Protein AF-A0A3M1DV79-F1 (afdb_monomer)

pLDDT: mean 90.39, std 10.31, range [46.09, 98.69]

Radius of gyration: 22.04 Å; Cα contacts (8 Å, |Δi|>4): 585; chains: 1; bounding box: 53×41×60 Å

Nearest PDB structures (foldseek):
  5bv1-assembly1_A  TM=4.808E-01  e=9.049E-01  Thermochaetoides thermophila DSM 1495
  5bv1-assembly2_C  TM=4.439E-01  e=1.085E+00  Thermochaetoides thermophila DSM 1495
  8dit-assembly1_A  TM=4.377E-01  e=1.302E+00  Thermochaetoides thermophila
  4kmo-assembly1_A  TM=4.239E-01  e=3.431E+00  Thermochaetoides thermophila DSM 1495

Solvent-accessible surface area (backbone atoms only — not comparable to full-atom values): 18179 Å² total; per-residue (Å²): 54,26,75,50,86,54,50,75,77,49,76,53,53,52,53,50,50,53,52,49,53,52,50,40,47,74,74,70,46,63,75,45,94,62,77,52,85,83,37,50,35,37,38,31,35,36,50,65,91,46,51,58,57,68,89,71,16,54,69,72,29,40,29,74,75,61,69,35,92,60,73,49,48,50,37,35,42,29,58,33,40,55,67,62,50,51,53,52,39,53,48,36,46,57,44,68,68,38,97,70,70,59,62,74,80,51,71,52,71,61,48,34,94,66,20,30,56,57,34,49,54,42,18,74,75,65,34,30,62,40,24,48,47,55,52,50,28,38,12,47,52,34,60,31,32,40,42,33,33,26,77,86,55,67,48,32,36,30,46,36,44,80,88,73,54,68,58,72,48,59,44,82,47,69,66,63,36,51,51,51,52,50,48,51,55,50,50,69,62,70,63,78,83,39,70,62,58,41,82,52,79,75,60,42,52,48,73,59,58,73,72,48,63,58,58,62,50,52,30,52,49,25,40,56,38,36,79,67,62,65,66,73,81,85,86,50,68,71,52,31,25,88,60,102,70,77,49,71,84,62,69,70,69,64,54,88,78,76,61,69,48,78,36,81,90,75,66,26,39,41,27,38,34,32,32,73,86,43,89,66,60,65,51,67,41,52,68,68,40,44,21,41,35,69,48,62,40,95,84,63,42,13,30,24,28,38,46,46,50,96,54,80,54,53,59,57,27,51,60,54,40,59,65,72,73,108

Foldseek 3Di:
DEEDEAPDDDPQRVVLVVLLLVLCVVVVHDYDDDDDQPAQEYEYEDEQLAADDLCRQLQNPVCVVVVYPDRHAYEYEYEDEQVRVVVQLVLLQVQLPDPDRDLVSLDGPQWDSQQSVVLNQLCNVQNSVLSSLLSRCSRSVHFWYWYFYHDPYGQWTWTGGNVNDTDIQGPPDV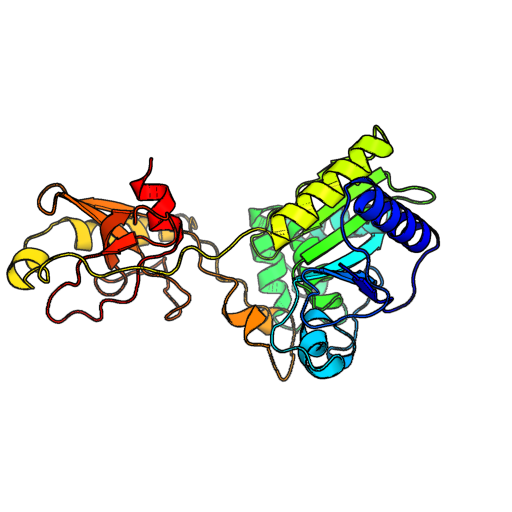VVSSNVVSVVRVVVSPDDFLFPEAEDDAAAEQVNVVPFCFQVVQQVVLQVCVVVVVWGPWDQSCSTHPDPDPDPVRLQPDDGDKDWDAGPVVRWIKIFAGCSVHHDDSSGDHSLRIWTFNAADPVNSYTHTHHHPPHPRHHHHSCVSVVRVD

Structure (mmCIF, N/CA/C/O backbone):
data_AF-A0A3M1DV79-F1
#
_entry.id   AF-A0A3M1DV79-F1
#
loop_
_atom_site.group_PDB
_atom_site.id
_atom_site.type_symbol
_atom_site.label_atom_id
_atom_site.label_alt_id
_atom_site.label_comp_id
_atom_site.label_asym_id
_atom_site.label_entity_id
_atom_site.label_seq_id
_atom_site.pdbx_PDB_ins_code
_atom_site.Cartn_x
_atom_site.Cartn_y
_atom_site.Cartn_z
_atom_site.occupancy
_atom_site.B_iso_or_equiv
_atom_site.auth_seq_id
_atom_site.auth_comp_id
_atom_site.auth_asym_id
_atom_site.auth_atom_id
_atom_site.pdbx_PDB_model_num
ATOM 1 N N . MET A 1 1 ? -8.380 -8.920 -17.057 1.00 94.75 1 MET A N 1
ATOM 2 C CA . MET A 1 1 ? -7.200 -8.028 -16.943 1.00 94.75 1 MET A CA 1
ATOM 3 C C . MET A 1 1 ? -6.817 -7.505 -18.318 1.00 94.75 1 MET A C 1
ATOM 5 O O . MET A 1 1 ? -7.103 -8.175 -19.301 1.00 94.75 1 MET A O 1
ATOM 9 N N . VAL A 1 2 ? -6.175 -6.342 -18.401 1.00 97.00 2 VAL A N 1
ATOM 10 C CA . VAL A 1 2 ? -5.739 -5.725 -19.665 1.00 97.00 2 VAL A CA 1
ATOM 11 C C . VAL A 1 2 ? -4.358 -5.090 -19.507 1.00 97.00 2 VAL A C 1
ATOM 13 O O . VAL A 1 2 ? -4.032 -4.565 -18.443 1.00 97.00 2 VAL A O 1
ATOM 16 N N . PHE A 1 3 ? -3.545 -5.120 -20.564 1.00 97.25 3 PHE A N 1
ATOM 17 C CA . PHE A 1 3 ? -2.294 -4.367 -20.635 1.00 97.25 3 PHE A CA 1
ATOM 18 C C . PHE A 1 3 ? -2.476 -3.135 -21.518 1.00 97.25 3 PHE A C 1
ATOM 20 O O . PHE A 1 3 ? -2.838 -3.245 -22.686 1.00 97.25 3 PHE A O 1
ATOM 27 N N . VAL A 1 4 ? -2.219 -1.960 -20.951 1.00 96.25 4 VAL A N 1
ATOM 28 C CA . VAL A 1 4 ? -2.269 -0.675 -21.645 1.00 96.25 4 VAL A CA 1
ATOM 29 C C . VAL A 1 4 ? -0.871 -0.058 -21.564 1.00 96.25 4 VAL A C 1
ATOM 31 O O . VAL A 1 4 ? -0.516 0.489 -20.514 1.00 96.25 4 VAL A O 1
ATOM 34 N N . PRO A 1 5 ? -0.064 -0.145 -22.637 1.00 92.06 5 PRO A N 1
ATOM 35 C CA . PRO A 1 5 ? 1.289 0.400 -22.654 1.00 92.06 5 PRO A CA 1
ATOM 36 C C . PRO A 1 5 ? 1.313 1.887 -22.280 1.00 92.06 5 PRO A C 1
ATOM 38 O O . PRO A 1 5 ? 0.474 2.669 -22.737 1.00 92.06 5 PRO A O 1
ATOM 41 N N . GLY A 1 6 ? 2.263 2.262 -21.424 1.00 88.12 6 GLY A N 1
ATOM 42 C CA . GLY A 1 6 ? 2.468 3.638 -20.979 1.00 88.12 6 GLY A CA 1
ATOM 43 C C . GLY A 1 6 ? 3.645 4.318 -21.686 1.00 88.12 6 GLY A C 1
ATOM 44 O O . GLY A 1 6 ? 3.850 4.167 -22.889 1.00 88.12 6 GLY A O 1
ATOM 45 N N . ARG A 1 7 ? 4.421 5.094 -20.919 1.00 83.50 7 ARG A N 1
ATOM 46 C CA . ARG A 1 7 ? 5.680 5.745 -21.346 1.00 83.50 7 ARG A CA 1
ATOM 47 C C . ARG A 1 7 ? 6.802 4.698 -21.511 1.00 83.50 7 ARG A C 1
ATOM 49 O O . ARG A 1 7 ? 6.649 3.591 -20.987 1.00 83.50 7 ARG A O 1
ATOM 56 N N . PRO A 1 8 ? 7.87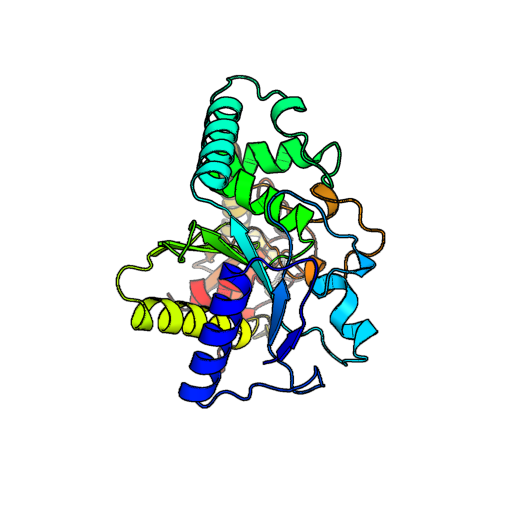1 5.011 -22.280 1.00 71.88 8 PRO A N 1
ATOM 57 C CA . PRO A 1 8 ? 8.558 4.026 -23.109 1.00 71.88 8 PRO A CA 1
ATOM 58 C C . PRO A 1 8 ? 9.069 2.826 -22.322 1.00 71.88 8 PRO A C 1
ATOM 60 O O . PRO A 1 8 ? 9.618 2.947 -21.225 1.00 71.88 8 PRO A O 1
ATOM 63 N N . THR A 1 9 ? 8.849 1.668 -22.925 1.00 77.38 9 THR A N 1
ATOM 64 C CA . THR A 1 9 ? 9.215 0.354 -22.424 1.00 77.38 9 THR A CA 1
ATOM 65 C C . THR A 1 9 ? 10.687 0.063 -22.696 1.00 77.38 9 THR A C 1
ATOM 67 O O . THR A 1 9 ? 11.304 0.614 -23.607 1.00 77.38 9 THR A O 1
ATOM 70 N N . THR A 1 10 ? 11.279 -0.791 -21.866 1.00 91.81 10 THR A N 1
ATOM 71 C CA . THR A 1 10 ? 12.553 -1.445 -22.173 1.00 91.81 10 THR A CA 1
ATOM 72 C C . THR A 1 10 ? 12.257 -2.812 -22.782 1.00 91.81 10 THR A C 1
ATOM 74 O O . THR A 1 10 ? 11.199 -3.378 -22.508 1.00 91.81 10 THR A O 1
ATOM 77 N N . ALA A 1 11 ? 13.203 -3.383 -23.533 1.00 93.25 11 ALA A N 1
ATOM 78 C CA . ALA A 1 11 ? 13.060 -4.745 -24.060 1.00 93.25 11 ALA A CA 1
ATOM 79 C C . ALA A 1 11 ? 12.744 -5.765 -22.946 1.00 93.25 11 ALA A C 1
ATOM 81 O O . ALA A 1 11 ? 11.908 -6.647 -23.119 1.00 93.25 11 ALA A O 1
ATOM 82 N N . LEU A 1 12 ? 13.338 -5.585 -21.758 1.00 94.88 12 LEU A N 1
ATOM 83 C CA . LEU A 1 12 ? 13.033 -6.412 -20.591 1.00 94.88 12 LEU A CA 1
ATOM 84 C C . LEU A 1 12 ? 11.578 -6.246 -20.129 1.00 94.88 12 LEU A C 1
ATOM 86 O O . LEU A 1 12 ? 10.941 -7.241 -19.798 1.00 94.88 12 LEU A O 1
ATOM 90 N N . LEU A 1 13 ? 11.035 -5.022 -20.085 1.00 94.88 13 LEU A N 1
ATOM 91 C CA . LEU A 1 13 ? 9.629 -4.816 -19.706 1.00 94.88 13 LEU A CA 1
ATOM 92 C C . LEU A 1 13 ? 8.650 -5.381 -20.728 1.00 94.88 13 LEU A C 1
ATOM 94 O O . LEU A 1 13 ? 7.597 -5.860 -20.320 1.00 94.88 13 LEU A O 1
ATOM 98 N N . GLU A 1 14 ? 8.979 -5.325 -22.017 1.00 94.62 14 GLU A N 1
ATOM 99 C CA . GLU A 1 14 ? 8.170 -5.940 -23.075 1.00 94.62 14 GLU A CA 1
ATOM 100 C C . GLU A 1 14 ? 8.103 -7.454 -22.877 1.00 94.62 14 GLU A C 1
ATOM 102 O O . GLU A 1 14 ? 7.009 -8.003 -22.751 1.00 94.62 14 GLU A O 1
ATOM 107 N N . GLU A 1 15 ? 9.255 -8.109 -22.703 1.00 95.06 15 GLU A N 1
ATOM 108 C CA . GLU A 1 15 ? 9.312 -9.549 -22.438 1.00 95.06 15 GLU A CA 1
ATOM 109 C C . GLU A 1 15 ? 8.576 -9.923 -21.140 1.00 95.06 15 GLU A C 1
ATOM 111 O O . GLU A 1 15 ? 7.819 -10.894 -21.087 1.00 95.06 15 GLU A O 1
ATOM 116 N N . VAL A 1 16 ? 8.771 -9.145 -20.071 1.00 96.38 16 VAL A N 1
ATOM 117 C CA . VAL A 1 16 ? 8.082 -9.357 -18.792 1.00 96.38 16 VAL A CA 1
ATOM 118 C C . VAL A 1 16 ? 6.571 -9.219 -18.958 1.00 96.38 16 VAL A C 1
ATOM 120 O O . VAL A 1 16 ? 5.834 -10.060 -18.444 1.00 96.38 16 VAL A O 1
ATOM 123 N N . ALA A 1 17 ? 6.096 -8.189 -19.660 1.00 96.31 17 ALA A N 1
ATOM 124 C CA . ALA A 1 17 ? 4.674 -7.992 -19.900 1.00 96.31 17 ALA A CA 1
ATOM 125 C C . ALA A 1 17 ? 4.092 -9.175 -20.681 1.00 96.31 17 ALA A C 1
ATOM 127 O O . ALA A 1 17 ? 3.094 -9.750 -20.254 1.00 96.31 17 ALA A O 1
ATOM 128 N N . GLU A 1 18 ? 4.746 -9.610 -21.759 1.00 96.19 18 GLU A N 1
ATOM 129 C CA . GLU A 1 18 ? 4.320 -10.774 -22.541 1.00 96.19 18 GLU A CA 1
ATOM 130 C C . GLU A 1 18 ? 4.244 -12.049 -21.696 1.00 96.19 18 GLU A C 1
ATOM 132 O O . GLU A 1 18 ? 3.230 -12.752 -21.730 1.00 96.19 18 GLU A O 1
ATOM 137 N N . ARG A 1 19 ? 5.269 -12.323 -20.878 1.00 96.88 19 ARG A N 1
ATOM 138 C CA . ARG A 1 19 ? 5.293 -13.491 -19.985 1.00 96.88 19 ARG A CA 1
ATOM 139 C C . ARG A 1 19 ? 4.212 -13.423 -18.913 1.00 96.88 19 ARG A C 1
ATOM 141 O O . ARG A 1 19 ? 3.590 -14.442 -18.627 1.00 96.88 19 ARG A O 1
ATOM 148 N N . LEU A 1 20 ? 3.945 -12.249 -18.338 1.00 97.50 20 LEU A N 1
ATOM 149 C CA . LEU A 1 20 ? 2.838 -12.073 -17.394 1.00 97.50 20 LEU A CA 1
ATOM 150 C C . LEU A 1 20 ? 1.489 -12.340 -18.069 1.00 97.50 20 LEU A C 1
ATOM 152 O O . LEU A 1 20 ? 0.669 -13.067 -17.515 1.00 97.50 20 LEU A O 1
ATOM 156 N N . LEU A 1 21 ? 1.271 -11.810 -19.276 1.00 97.25 21 LEU A N 1
ATOM 157 C CA . LEU A 1 21 ? 0.040 -12.036 -20.035 1.00 97.25 21 LEU A CA 1
ATOM 158 C C . LEU A 1 21 ? -0.150 -13.513 -20.396 1.00 97.25 21 LEU A C 1
ATOM 160 O O . LEU A 1 21 ? -1.256 -14.031 -20.262 1.00 97.25 21 LEU A O 1
ATOM 164 N N . ASP A 1 22 ? 0.909 -14.210 -20.816 1.00 97.44 22 ASP A N 1
ATOM 165 C CA . ASP A 1 22 ? 0.869 -15.660 -21.047 1.00 97.44 22 ASP A CA 1
ATOM 166 C C . ASP A 1 22 ? 0.481 -16.421 -19.771 1.00 97.44 22 ASP A C 1
ATOM 168 O O . ASP A 1 22 ? -0.373 -17.305 -19.799 1.00 97.44 22 ASP A O 1
ATOM 172 N N . ARG A 1 23 ? 1.035 -16.027 -18.622 1.00 97.25 23 ARG A N 1
ATOM 173 C CA . ARG A 1 23 ? 0.770 -16.670 -17.327 1.00 97.25 23 ARG A CA 1
ATOM 174 C C . ARG A 1 23 ? -0.666 -16.467 -16.851 1.00 97.25 23 ARG A C 1
ATOM 176 O O . ARG A 1 23 ? -1.284 -17.434 -16.412 1.00 97.25 23 ARG A O 1
ATOM 183 N N . PHE A 1 24 ? -1.225 -15.266 -17.021 1.00 97.38 24 PHE A N 1
ATOM 184 C CA . PHE A 1 24 ? -2.657 -15.021 -16.813 1.00 97.38 24 PHE A CA 1
ATOM 185 C C . PHE A 1 24 ? -3.505 -15.968 -17.678 1.00 97.38 24 PHE A C 1
ATOM 187 O O . PHE A 1 24 ? -4.350 -16.692 -17.151 1.00 97.38 24 PHE A O 1
ATOM 194 N N . ARG A 1 25 ? -3.227 -16.059 -18.988 1.00 96.94 25 ARG A N 1
ATOM 195 C CA . ARG A 1 25 ? -3.972 -16.960 -19.890 1.00 96.94 25 ARG A CA 1
ATOM 196 C C . ARG A 1 25 ? -3.871 -18.424 -19.465 1.00 96.94 25 ARG A C 1
ATOM 198 O O . ARG A 1 25 ? -4.884 -19.115 -19.437 1.00 96.94 25 ARG A O 1
ATOM 205 N N . ARG A 1 26 ? -2.677 -18.902 -19.097 1.00 96.12 26 ARG A N 1
ATOM 206 C CA . ARG A 1 26 ? -2.465 -20.291 -18.641 1.00 96.12 26 ARG A CA 1
ATOM 207 C C . ARG A 1 26 ? -3.216 -20.623 -17.355 1.00 96.12 26 ARG A C 1
ATOM 209 O O . ARG A 1 26 ? -3.634 -21.764 -17.189 1.00 96.12 26 ARG A O 1
ATOM 216 N N . ARG A 1 27 ? -3.406 -19.645 -16.465 1.00 94.88 27 ARG A N 1
ATOM 217 C CA . ARG A 1 27 ? -4.216 -19.803 -15.247 1.00 94.88 27 ARG A CA 1
ATOM 218 C C . ARG A 1 27 ? -5.725 -19.832 -15.532 1.00 94.88 27 ARG A C 1
ATOM 220 O O . ARG A 1 27 ? -6.497 -20.169 -14.641 1.00 94.88 27 ARG A O 1
ATOM 227 N N . GLY A 1 28 ? -6.139 -19.498 -16.757 1.00 96.12 28 GLY A N 1
ATOM 228 C CA . GLY A 1 28 ? -7.540 -19.373 -17.156 1.00 96.12 28 GLY A CA 1
ATOM 229 C C . GLY A 1 28 ? -8.109 -17.963 -16.983 1.00 96.12 28 GLY A C 1
ATOM 230 O O . GLY A 1 28 ? -9.319 -17.788 -17.088 1.00 96.12 28 GLY A O 1
ATOM 231 N N . ASP A 1 29 ? -7.265 -16.958 -16.728 1.00 96.38 29 ASP A N 1
ATOM 232 C CA . ASP A 1 29 ? -7.714 -15.571 -16.635 1.00 96.38 29 ASP A CA 1
ATOM 233 C C . ASP A 1 29 ? -8.005 -14.965 -18.004 1.00 96.38 29 ASP A C 1
ATOM 235 O O . ASP A 1 29 ? -7.325 -15.226 -19.001 1.00 96.38 29 ASP A O 1
ATOM 239 N N . VAL A 1 30 ? -8.977 -14.054 -18.024 1.00 96.56 30 VAL A N 1
ATOM 240 C CA . VAL A 1 30 ? -9.318 -13.293 -19.223 1.00 96.56 30 VAL A CA 1
ATOM 241 C C . VAL A 1 30 ? -8.314 -12.156 -19.412 1.00 96.56 30 VAL A C 1
ATOM 243 O O . VAL A 1 30 ? -8.262 -11.207 -18.623 1.00 96.56 30 VAL A O 1
ATOM 246 N N . VAL A 1 31 ? -7.533 -12.236 -20.490 1.00 97.25 31 VAL A N 1
ATOM 247 C CA . VAL A 1 31 ? -6.691 -11.139 -20.985 1.00 97.25 31 VAL A CA 1
ATOM 248 C C . VAL A 1 31 ? -7.447 -10.406 -22.089 1.00 97.25 31 VAL A C 1
ATOM 250 O O . VAL A 1 31 ? -7.574 -10.908 -23.205 1.00 97.25 31 VAL A O 1
ATOM 253 N N . GLN A 1 32 ? -7.967 -9.229 -21.758 1.00 96.75 32 GLN A N 1
ATOM 254 C CA . GLN A 1 32 ? -8.808 -8.412 -22.626 1.00 96.75 32 GLN A CA 1
ATOM 255 C C . GLN A 1 32 ? -7.957 -7.590 -23.612 1.00 96.75 32 GLN A C 1
ATOM 257 O O . GLN A 1 32 ? -6.837 -7.192 -23.276 1.00 96.75 32 GLN A O 1
ATOM 262 N N . PRO A 1 33 ? -8.478 -7.290 -24.817 1.00 95.19 33 PRO A N 1
ATOM 263 C CA . PRO A 1 33 ? -7.796 -6.435 -25.789 1.00 95.19 33 PRO A CA 1
ATOM 264 C C . PRO A 1 33 ? -7.875 -4.940 -25.438 1.00 95.19 33 PRO A C 1
ATOM 266 O O . PRO A 1 33 ? -7.020 -4.166 -25.861 1.00 95.19 33 PRO A O 1
ATOM 269 N N . ALA A 1 34 ? -8.896 -4.525 -24.685 1.00 96.19 34 ALA A N 1
ATOM 270 C CA . ALA A 1 34 ? -9.110 -3.151 -24.248 1.00 96.19 34 ALA A CA 1
ATOM 271 C C . ALA A 1 34 ? -9.839 -3.128 -22.890 1.00 96.19 34 ALA A C 1
ATOM 273 O O . ALA A 1 34 ? -10.522 -4.102 -22.577 1.00 96.19 34 ALA A O 1
ATOM 274 N N . PRO A 1 35 ? -9.699 -2.051 -22.091 1.00 97.00 35 PRO A N 1
ATOM 275 C CA . PRO A 1 35 ? -10.428 -1.921 -20.833 1.00 97.00 35 PRO A CA 1
ATOM 276 C C . PRO A 1 35 ? -11.941 -1.756 -21.044 1.00 97.00 35 PRO A C 1
ATOM 278 O O . PRO A 1 35 ? -12.358 -0.984 -21.910 1.00 97.00 35 PRO A O 1
ATOM 281 N N . ASP A 1 36 ? -12.735 -2.416 -20.205 1.00 96.19 36 ASP A N 1
ATOM 282 C CA . ASP A 1 36 ? -14.197 -2.346 -20.123 1.00 96.19 36 ASP A CA 1
ATOM 283 C C . ASP A 1 36 ? -14.680 -2.459 -18.657 1.00 96.19 36 ASP A C 1
ATOM 285 O O . ASP A 1 36 ? -13.880 -2.430 -17.719 1.00 96.19 36 ASP A O 1
ATOM 289 N N . GLU A 1 37 ? -15.996 -2.544 -18.439 1.00 94.75 37 GLU A N 1
ATOM 290 C CA . GLU A 1 37 ? -16.592 -2.617 -17.091 1.00 94.75 37 GLU A CA 1
ATOM 291 C C . GLU A 1 37 ? -16.227 -3.898 -16.318 1.00 94.75 37 GLU A C 1
ATOM 293 O O . GLU A 1 37 ? -16.261 -3.918 -15.082 1.00 94.75 37 GLU A O 1
ATOM 298 N N . GLU A 1 38 ? -15.842 -4.957 -17.032 1.00 94.88 38 GLU A N 1
ATOM 299 C CA . GLU A 1 38 ? -15.400 -6.227 -16.454 1.00 94.88 38 GLU A CA 1
ATOM 300 C C . GLU A 1 38 ? -13.892 -6.223 -16.152 1.00 94.88 38 GLU A C 1
ATOM 302 O O . GLU A 1 38 ? -13.358 -7.169 -15.576 1.00 94.88 38 GLU A O 1
ATOM 307 N N . THR A 1 39 ? -13.168 -5.152 -16.494 1.00 96.19 39 THR A N 1
ATOM 308 C CA . THR A 1 39 ? -11.744 -5.041 -16.182 1.00 96.19 39 THR A CA 1
ATOM 309 C C . THR A 1 39 ? -11.505 -4.882 -14.676 1.00 96.19 39 THR A C 1
ATOM 311 O O . THR A 1 39 ? -11.712 -3.813 -14.107 1.00 96.19 39 THR A O 1
ATOM 314 N N . ASP A 1 40 ? -10.937 -5.911 -14.042 1.00 95.75 40 ASP A N 1
ATOM 315 C CA . ASP A 1 40 ? -10.482 -5.831 -12.640 1.00 95.75 40 ASP A CA 1
ATOM 316 C C . ASP A 1 40 ? -9.072 -5.245 -12.476 1.00 95.75 40 ASP A C 1
ATOM 318 O O . ASP A 1 40 ? -8.767 -4.578 -11.485 1.00 95.75 40 ASP A O 1
ATOM 322 N N . LEU A 1 41 ? -8.200 -5.496 -13.458 1.00 97.25 41 LEU A N 1
ATOM 323 C CA . LEU A 1 41 ? -6.776 -5.162 -13.420 1.00 97.25 41 LEU A CA 1
ATOM 324 C C . LEU A 1 41 ? -6.323 -4.533 -14.736 1.00 97.25 41 LEU A C 1
ATOM 326 O O . LEU A 1 41 ? -6.454 -5.151 -15.796 1.00 97.25 41 LEU A O 1
ATOM 330 N N . ILE A 1 42 ? -5.699 -3.361 -14.638 1.00 97.75 42 ILE A N 1
ATOM 331 C CA . ILE A 1 42 ? -4.939 -2.712 -15.705 1.00 97.75 42 ILE A CA 1
ATOM 332 C C . ILE A 1 42 ? -3.450 -2.784 -15.357 1.00 97.75 42 ILE A C 1
ATOM 334 O O . ILE A 1 42 ? -3.012 -2.259 -14.331 1.00 97.75 42 ILE A O 1
ATOM 338 N N . LEU A 1 43 ? -2.661 -3.387 -16.244 1.00 97.62 43 LEU A N 1
ATOM 339 C CA . LEU A 1 43 ? -1.205 -3.285 -16.236 1.00 97.62 43 LEU A CA 1
ATOM 340 C C . LEU A 1 43 ? -0.757 -2.165 -17.170 1.00 97.62 43 LEU A C 1
ATOM 342 O O . LEU A 1 43 ? -1.269 -2.031 -18.280 1.00 97.62 43 LEU A O 1
ATOM 346 N N . THR A 1 44 ? 0.216 -1.372 -16.737 1.00 97.50 44 THR A N 1
ATOM 347 C CA . THR A 1 44 ? 0.808 -0.301 -17.549 1.00 97.50 44 THR A CA 1
ATOM 348 C C . THR A 1 44 ? 2.294 -0.146 -17.257 1.00 97.50 44 THR A C 1
ATOM 350 O O . THR A 1 44 ? 2.826 -0.865 -16.416 1.00 97.50 44 THR A O 1
ATOM 353 N N . THR A 1 45 ? 2.987 0.758 -17.946 1.00 97.25 45 THR A N 1
ATOM 354 C CA . THR A 1 45 ? 4.441 0.934 -17.827 1.00 97.25 45 THR A CA 1
ATOM 355 C C . THR A 1 45 ? 4.822 2.379 -17.533 1.00 97.25 45 THR A C 1
ATOM 357 O O . THR A 1 45 ? 4.176 3.318 -18.003 1.00 97.25 45 THR A O 1
ATOM 360 N N . ALA A 1 46 ? 5.900 2.561 -16.771 1.00 96.56 46 ALA A N 1
ATOM 361 C CA . ALA A 1 46 ? 6.508 3.867 -16.542 1.00 96.56 46 ALA A CA 1
ATOM 362 C C . ALA A 1 46 ? 8.044 3.769 -16.496 1.00 96.56 46 ALA A C 1
ATOM 364 O O . ALA A 1 46 ? 8.588 2.737 -16.086 1.00 96.56 46 ALA A O 1
ATOM 365 N N . PRO A 1 47 ? 8.758 4.836 -16.898 1.00 95.88 47 PRO A N 1
ATOM 366 C CA . PRO A 1 47 ? 10.212 4.876 -16.825 1.00 95.88 47 PRO A CA 1
ATOM 367 C C . PRO A 1 47 ? 10.701 4.940 -15.371 1.00 95.88 47 PRO A C 1
ATOM 369 O O . PRO A 1 47 ? 10.096 5.570 -14.504 1.00 95.88 47 PRO A O 1
ATOM 372 N N . PHE A 1 48 ? 11.838 4.302 -15.095 1.00 96.38 48 PHE A N 1
ATOM 373 C CA . PHE A 1 48 ? 12.447 4.328 -13.767 1.00 96.38 48 PHE A CA 1
ATOM 374 C C . PHE A 1 48 ? 13.228 5.622 -13.514 1.00 96.38 48 PHE A C 1
ATOM 376 O O . PHE A 1 48 ? 14.195 5.928 -14.219 1.00 96.38 48 PHE A O 1
ATOM 383 N N . GLY A 1 49 ? 12.872 6.329 -12.438 1.00 93.56 49 GLY A N 1
ATOM 384 C CA . GLY A 1 49 ? 13.543 7.562 -12.023 1.00 93.56 49 GLY A CA 1
ATOM 385 C C . GLY A 1 49 ? 13.059 8.815 -12.757 1.00 93.56 49 GLY A C 1
ATOM 386 O O . GLY A 1 49 ? 13.674 9.869 -12.601 1.00 93.56 49 GLY A O 1
ATOM 387 N N . GLU A 1 50 ? 11.997 8.709 -13.557 1.00 94.81 50 GLU A N 1
ATOM 388 C CA . GLU A 1 50 ? 11.473 9.790 -14.391 1.00 94.81 50 GLU A CA 1
ATOM 389 C C . GLU A 1 50 ? 9.969 9.970 -14.141 1.00 94.81 50 GLU A C 1
ATOM 391 O O . GLU A 1 50 ? 9.219 8.992 -14.154 1.00 94.81 50 GLU A O 1
ATOM 396 N N . PRO A 1 51 ? 9.499 11.203 -13.899 1.00 94.62 51 PRO A N 1
ATOM 397 C CA . PRO A 1 51 ? 8.099 11.440 -13.599 1.00 94.62 51 PRO A CA 1
ATOM 398 C C . PRO A 1 51 ? 7.234 11.379 -14.856 1.00 94.62 51 PRO A C 1
ATOM 400 O O . PRO A 1 51 ? 7.580 11.944 -15.894 1.00 94.62 51 PRO A O 1
ATOM 403 N N . ILE A 1 52 ? 6.054 10.775 -14.730 1.00 93.81 52 ILE A N 1
ATOM 404 C CA . ILE A 1 52 ? 5.000 10.880 -15.740 1.00 93.81 52 ILE A CA 1
ATOM 405 C C . ILE A 1 52 ? 4.035 12.020 -15.397 1.00 93.81 52 ILE A C 1
ATOM 407 O O . ILE A 1 52 ? 3.811 12.359 -14.229 1.00 93.81 52 ILE A O 1
ATOM 411 N N . GLY A 1 53 ? 3.427 12.612 -16.427 1.00 91.00 53 GLY A N 1
ATOM 412 C CA . GLY A 1 53 ? 2.359 13.587 -16.238 1.00 91.00 53 GLY A CA 1
ATOM 413 C C . GLY A 1 53 ? 1.118 12.941 -15.616 1.00 91.00 53 GLY A C 1
ATOM 414 O O . GLY A 1 53 ? 0.758 11.814 -15.946 1.00 91.00 53 GLY A O 1
ATOM 415 N N . TRP A 1 54 ? 0.394 13.665 -14.758 1.00 88.75 54 TRP A N 1
ATOM 416 C CA . TRP A 1 54 ? -0.819 13.131 -14.115 1.00 88.75 54 TRP A CA 1
ATOM 417 C C . TRP A 1 54 ? -1.900 12.701 -15.123 1.00 88.75 54 TRP A C 1
ATOM 419 O O . TRP A 1 54 ? -2.633 11.754 -14.864 1.00 88.75 54 TRP A O 1
ATOM 429 N N . ARG A 1 55 ? -1.967 13.355 -16.295 1.00 90.12 55 ARG A N 1
ATOM 430 C CA . ARG A 1 55 ? -2.878 12.995 -17.401 1.00 90.12 55 ARG A CA 1
ATOM 431 C C . ARG A 1 55 ? -2.524 11.666 -18.072 1.00 90.12 55 ARG A C 1
ATOM 433 O O . ARG A 1 55 ? -3.328 11.133 -18.827 1.00 90.12 55 ARG A O 1
ATOM 440 N N . GLU A 1 56 ? -1.320 11.168 -17.830 1.00 91.44 56 GLU A N 1
ATOM 441 C CA . GLU A 1 56 ? -0.807 9.921 -18.389 1.00 91.44 56 GLU A CA 1
ATOM 442 C C . GLU A 1 56 ? -0.943 8.761 -17.399 1.00 91.44 56 GLU A C 1
ATOM 444 O O . GLU A 1 56 ? -0.967 7.605 -17.811 1.00 91.44 56 GLU A O 1
ATOM 449 N N . SER A 1 57 ? -1.091 9.060 -16.105 1.00 92.06 57 SER A N 1
ATOM 450 C CA . SER A 1 57 ? -1.318 8.051 -15.075 1.00 92.06 57 SER A CA 1
ATOM 451 C C . SER A 1 57 ? -2.675 7.388 -15.248 1.00 92.06 57 SER A C 1
ATOM 453 O O . SER A 1 57 ? -3.721 8.030 -15.116 1.00 92.06 57 SER A O 1
ATOM 455 N N . LEU A 1 58 ? -2.673 6.079 -15.495 1.00 93.31 58 LEU A N 1
ATOM 456 C CA . LEU A 1 58 ? -3.908 5.305 -15.558 1.00 93.31 58 LEU A CA 1
ATOM 457 C C . LEU A 1 58 ? -4.582 5.180 -14.191 1.00 93.31 58 LEU A C 1
ATOM 459 O O . LEU A 1 58 ? -5.804 5.119 -14.161 1.00 93.31 58 LEU A O 1
ATOM 463 N N . LEU A 1 59 ? -3.848 5.254 -13.074 1.00 90.56 59 LEU A N 1
ATOM 464 C CA . LEU A 1 59 ? -4.480 5.308 -11.750 1.00 90.56 59 LEU A CA 1
ATOM 465 C C . LEU A 1 59 ? -5.438 6.506 -11.648 1.00 90.56 59 LEU A C 1
ATOM 467 O O . LEU A 1 59 ? -6.548 6.376 -11.144 1.00 90.56 59 LEU A O 1
ATOM 471 N N . LEU A 1 60 ? -5.021 7.662 -12.171 1.00 88.50 60 LEU A N 1
ATOM 472 C CA . LEU A 1 60 ? -5.793 8.903 -12.096 1.00 88.50 60 LEU A CA 1
ATOM 473 C C . LEU A 1 60 ? -6.791 9.066 -13.246 1.00 88.50 60 LEU A C 1
ATOM 475 O O . LEU A 1 60 ? -7.769 9.803 -13.121 1.00 88.50 60 LEU A O 1
ATOM 479 N N . THR A 1 61 ? -6.534 8.429 -14.391 1.00 91.75 61 THR A N 1
ATOM 480 C CA . THR A 1 61 ? -7.279 8.712 -15.622 1.00 91.75 61 THR A CA 1
ATOM 481 C C . THR A 1 61 ? -8.062 7.539 -16.184 1.00 91.75 61 THR A C 1
ATOM 483 O O . THR A 1 61 ? -8.983 7.811 -16.945 1.00 91.75 61 THR A O 1
ATOM 486 N N . ALA A 1 62 ? -7.781 6.278 -15.825 1.00 93.19 62 ALA A N 1
ATOM 487 C CA . ALA A 1 62 ? -8.375 5.107 -16.484 1.00 93.19 62 ALA A CA 1
ATOM 488 C C . ALA A 1 62 ? -9.904 5.155 -16.500 1.00 93.19 62 ALA A C 1
ATOM 490 O O . ALA A 1 62 ? -10.495 5.062 -17.573 1.00 93.19 62 ALA A O 1
ATOM 491 N N . ARG A 1 63 ? -10.538 5.407 -15.345 1.00 92.94 63 ARG A N 1
ATOM 492 C CA . ARG A 1 63 ? -12.001 5.490 -15.240 1.00 92.94 63 ARG A CA 1
ATOM 493 C C . ARG A 1 63 ? -12.588 6.482 -16.243 1.00 92.94 63 ARG A C 1
ATOM 495 O O . ARG A 1 63 ? -13.446 6.137 -17.043 1.00 92.94 63 ARG A O 1
ATOM 502 N N . ARG A 1 64 ? -12.078 7.716 -16.269 1.00 91.62 64 ARG A N 1
ATOM 503 C CA . ARG A 1 64 ? -12.566 8.754 -17.193 1.00 91.62 64 ARG A CA 1
ATOM 504 C C . ARG A 1 64 ? -12.166 8.483 -18.646 1.00 91.62 64 ARG A C 1
ATOM 506 O O . ARG A 1 64 ? -12.964 8.714 -19.548 1.00 91.62 64 ARG A O 1
ATOM 513 N N . ARG A 1 65 ? -10.933 8.030 -18.873 1.00 93.44 65 ARG A N 1
ATOM 514 C CA . ARG A 1 65 ? -10.340 7.783 -20.194 1.00 93.44 65 ARG A CA 1
ATOM 515 C C . ARG A 1 65 ? -11.069 6.666 -20.933 1.00 93.44 65 ARG A C 1
ATOM 517 O O . ARG A 1 65 ? -11.298 6.803 -22.130 1.00 93.44 65 ARG A O 1
ATOM 524 N N . PHE A 1 66 ? -11.444 5.609 -20.219 1.00 95.19 66 PHE A N 1
ATOM 525 C CA . PHE A 1 66 ? -12.130 4.438 -20.766 1.00 95.19 66 PHE A CA 1
ATOM 526 C C . PHE A 1 66 ? -13.631 4.413 -20.447 1.00 95.19 66 PHE A C 1
ATOM 528 O O . PHE A 1 66 ? -14.311 3.474 -20.830 1.00 95.19 66 PHE A O 1
ATOM 535 N N . ARG A 1 67 ? -14.158 5.478 -19.822 1.00 94.62 67 ARG A N 1
ATOM 536 C CA . ARG A 1 67 ? -15.580 5.645 -19.462 1.00 94.62 67 ARG A CA 1
ATOM 537 C C . ARG A 1 67 ? -16.125 4.532 -18.558 1.00 94.62 67 ARG A C 1
ATOM 539 O O . ARG A 1 67 ? -17.280 4.161 -18.700 1.00 94.62 67 ARG A O 1
ATOM 546 N N . LEU A 1 68 ? -15.296 4.060 -17.631 1.00 93.25 68 LEU A N 1
ATOM 547 C CA . LEU A 1 68 ? -15.635 2.995 -16.691 1.00 93.25 68 LEU A CA 1
ATOM 548 C C . LEU A 1 68 ? -16.507 3.524 -15.546 1.00 93.25 68 LEU A C 1
ATOM 550 O O . LEU A 1 68 ? -16.347 4.675 -15.117 1.00 93.25 68 LEU A O 1
ATOM 554 N N . LEU A 1 69 ? -17.376 2.677 -14.997 1.00 90.44 69 LEU 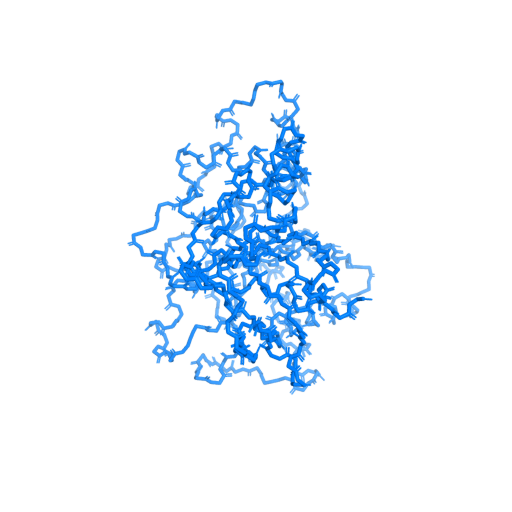A N 1
ATOM 555 C CA . LEU A 1 69 ? -18.181 2.998 -13.815 1.00 90.44 69 LEU A CA 1
ATOM 556 C C . LEU A 1 69 ? -17.341 3.001 -12.533 1.00 90.44 69 LEU A C 1
ATOM 558 O O . LEU A 1 69 ? -17.522 3.861 -11.670 1.00 90.44 69 LEU A O 1
ATOM 562 N N . ARG A 1 70 ? -16.384 2.075 -12.432 1.00 89.00 70 ARG A N 1
ATOM 563 C CA . ARG A 1 70 ? -15.430 1.959 -11.319 1.00 89.00 70 ARG A CA 1
ATOM 564 C C . ARG A 1 70 ? -13.995 2.133 -11.802 1.00 89.00 70 ARG A C 1
ATOM 566 O O . ARG A 1 70 ? -13.715 2.045 -12.993 1.00 89.00 70 ARG A O 1
ATOM 573 N N . THR A 1 71 ? -13.078 2.397 -10.879 1.00 87.94 71 THR A N 1
ATOM 574 C CA . THR A 1 71 ? -11.641 2.422 -11.182 1.00 87.94 71 THR A CA 1
ATOM 575 C C . THR A 1 71 ? -11.081 1.009 -11.000 1.00 87.94 71 THR A C 1
ATOM 577 O O . THR A 1 71 ? -11.084 0.529 -9.867 1.00 87.94 71 THR A O 1
ATOM 580 N N . PRO A 1 72 ? -10.600 0.332 -12.062 1.00 92.88 72 PRO A N 1
ATOM 581 C CA . PRO A 1 72 ? -9.905 -0.942 -11.917 1.00 92.88 72 PRO A CA 1
ATOM 582 C C . PRO A 1 72 ? -8.638 -0.784 -11.084 1.00 92.88 72 PRO A C 1
ATOM 584 O O . PRO A 1 72 ? -8.057 0.304 -11.012 1.00 92.88 72 PRO A O 1
ATOM 587 N N . THR A 1 73 ? -8.138 -1.885 -10.530 1.00 93.38 73 THR A N 1
ATOM 588 C CA . THR A 1 73 ? -6.807 -1.869 -9.928 1.00 93.38 73 THR A CA 1
ATOM 589 C C . THR A 1 73 ? -5.779 -1.575 -11.014 1.00 93.38 73 THR A C 1
ATOM 591 O O . THR A 1 73 ? -5.759 -2.226 -12.056 1.00 93.38 73 THR A O 1
ATOM 594 N N . VAL A 1 74 ? -4.909 -0.594 -10.775 1.00 94.94 74 VAL A N 1
ATOM 595 C CA . VAL A 1 74 ? -3.815 -0.250 -11.688 1.00 94.94 74 VAL A CA 1
ATOM 596 C C . VAL A 1 74 ? -2.496 -0.667 -11.059 1.00 94.94 74 VAL A C 1
ATOM 598 O O . VAL A 1 74 ? -2.195 -0.265 -9.935 1.00 94.94 74 VAL A O 1
ATOM 601 N N . ILE A 1 75 ? -1.706 -1.449 -11.794 1.00 96.69 75 ILE A N 1
ATOM 602 C CA . ILE A 1 75 ? -0.335 -1.809 -11.424 1.00 96.69 75 ILE A CA 1
ATOM 603 C C . ILE A 1 75 ? 0.607 -1.307 -12.513 1.00 96.69 75 ILE A C 1
ATOM 605 O O . ILE A 1 75 ? 0.448 -1.624 -13.694 1.00 96.69 75 ILE A O 1
ATOM 609 N N . THR A 1 76 ? 1.607 -0.526 -12.109 1.00 97.12 76 THR A N 1
ATOM 610 C CA . THR A 1 76 ? 2.626 -0.011 -13.029 1.00 97.12 76 THR A CA 1
ATOM 611 C C . THR A 1 76 ? 3.877 -0.881 -12.977 1.00 97.12 76 THR A C 1
ATOM 613 O O . THR A 1 76 ? 4.479 -1.059 -11.918 1.00 97.12 76 THR A O 1
ATOM 616 N N . LEU A 1 77 ? 4.276 -1.421 -14.126 1.00 98.06 77 LEU A N 1
ATOM 617 C CA . LEU A 1 77 ? 5.518 -2.157 -14.316 1.00 98.06 77 LEU A CA 1
ATOM 618 C C . LEU A 1 77 ? 6.646 -1.159 -14.587 1.00 98.06 77 LEU A C 1
ATOM 620 O O . LEU A 1 77 ? 6.529 -0.286 -15.452 1.00 98.06 77 LEU A O 1
ATOM 624 N N . ILE A 1 78 ? 7.737 -1.283 -13.840 1.00 97.94 78 ILE A N 1
ATOM 625 C CA . ILE A 1 78 ? 8.889 -0.384 -13.926 1.00 97.94 78 ILE A CA 1
ATOM 626 C C . ILE A 1 78 ? 10.151 -1.231 -13.940 1.00 97.94 78 ILE A C 1
ATOM 628 O O . ILE A 1 78 ? 10.238 -2.223 -13.223 1.00 97.94 78 ILE A O 1
ATOM 632 N N . HIS A 1 79 ? 11.143 -0.846 -14.740 1.00 98.06 79 HIS A N 1
ATOM 633 C CA . HIS A 1 79 ? 12.406 -1.573 -14.840 1.00 98.06 79 HIS A CA 1
ATOM 634 C C . HIS A 1 79 ? 13.602 -0.699 -14.493 1.00 98.06 79 HIS A C 1
ATOM 636 O O . HIS A 1 79 ? 13.791 0.383 -15.046 1.00 98.06 79 HIS A O 1
ATOM 642 N N . ALA A 1 80 ? 14.444 -1.216 -13.602 1.00 97.94 80 ALA A N 1
ATOM 643 C CA . ALA A 1 80 ? 15.743 -0.658 -13.281 1.00 97.94 80 ALA A CA 1
ATOM 644 C C . ALA A 1 80 ? 16.866 -1.660 -13.582 1.00 97.94 80 ALA A C 1
ATOM 646 O O . ALA A 1 80 ? 16.852 -2.797 -13.114 1.00 97.94 80 ALA A O 1
ATOM 647 N N . THR A 1 81 ? 17.919 -1.195 -14.260 1.00 98.00 81 THR A N 1
ATOM 648 C CA . THR A 1 81 ? 19.210 -1.911 -14.277 1.00 98.00 81 THR A CA 1
ATOM 649 C C . THR A 1 81 ? 19.728 -2.107 -12.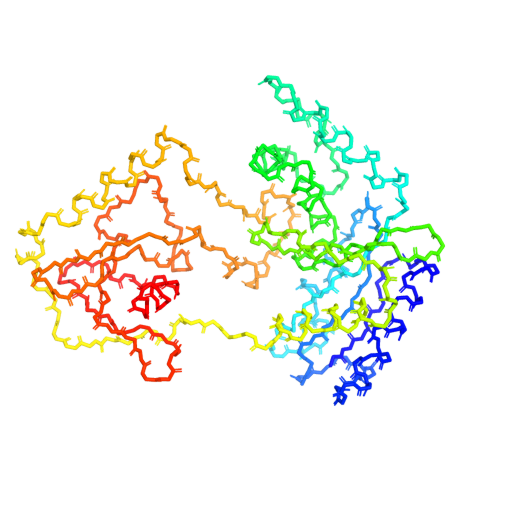854 1.00 98.00 81 THR A C 1
ATOM 651 O O . THR A 1 81 ? 19.516 -1.235 -11.995 1.00 98.00 81 THR A O 1
ATOM 654 N N . LYS A 1 82 ? 20.516 -3.161 -12.617 1.00 97.88 82 LYS A N 1
ATOM 655 C CA . LYS A 1 82 ? 21.136 -3.409 -11.300 1.00 97.88 82 LYS A CA 1
ATOM 656 C C . LYS A 1 82 ? 21.916 -2.202 -10.797 1.00 97.88 82 LYS A C 1
ATOM 658 O O . LYS A 1 82 ? 21.831 -1.834 -9.627 1.00 97.88 82 LYS A O 1
ATOM 663 N N . ARG A 1 83 ? 22.668 -1.569 -11.701 1.00 98.12 83 ARG A N 1
ATOM 664 C CA . ARG A 1 83 ? 23.496 -0.400 -11.394 1.00 98.12 83 ARG A CA 1
ATOM 665 C C . ARG A 1 83 ? 22.653 0.790 -10.938 1.00 98.12 83 ARG A C 1
ATOM 667 O O . ARG A 1 83 ? 22.976 1.391 -9.919 1.00 98.12 83 ARG A O 1
ATOM 674 N N . ARG A 1 84 ? 21.580 1.135 -11.666 1.00 97.69 84 ARG A N 1
ATOM 675 C CA . ARG A 1 84 ? 20.702 2.263 -11.289 1.00 97.69 84 ARG A CA 1
ATOM 676 C C . ARG A 1 84 ? 19.981 1.993 -9.967 1.00 97.69 84 ARG A C 1
ATOM 678 O O . ARG A 1 84 ? 19.931 2.899 -9.141 1.00 97.69 84 ARG A O 1
ATOM 685 N N . PHE A 1 85 ? 19.481 0.772 -9.766 1.00 98.38 85 PHE A N 1
ATOM 686 C CA . PHE A 1 85 ? 18.814 0.365 -8.528 1.00 98.38 85 PHE A CA 1
ATOM 687 C C . PHE A 1 85 ? 19.743 0.490 -7.313 1.00 98.38 85 PHE A C 1
ATOM 689 O O . PHE A 1 85 ? 19.427 1.210 -6.370 1.00 98.38 85 PHE A O 1
ATOM 696 N N . ARG A 1 86 ? 20.934 -0.127 -7.372 1.00 98.44 86 ARG A N 1
ATOM 697 C CA . ARG A 1 86 ? 21.926 -0.057 -6.285 1.00 98.44 86 ARG A CA 1
ATOM 698 C C . ARG A 1 86 ? 22.364 1.372 -6.001 1.00 98.44 86 ARG A C 1
ATOM 700 O O . ARG A 1 86 ? 22.336 1.778 -4.852 1.00 98.44 86 ARG A O 1
ATOM 707 N N . ARG A 1 87 ? 22.657 2.160 -7.041 1.00 98.44 87 ARG A N 1
ATOM 708 C CA . ARG A 1 87 ? 23.058 3.564 -6.883 1.00 98.44 87 ARG A CA 1
ATOM 709 C C . ARG A 1 87 ? 22.031 4.381 -6.096 1.00 98.44 87 ARG A C 1
ATOM 711 O O . ARG A 1 87 ? 22.428 5.168 -5.250 1.00 98.44 87 ARG A O 1
ATOM 718 N N . LEU A 1 88 ? 20.734 4.211 -6.367 1.00 98.25 88 LEU A N 1
ATOM 719 C CA . LEU A 1 88 ? 19.692 4.924 -5.621 1.00 98.25 88 LEU A CA 1
ATOM 720 C C . LEU A 1 88 ? 19.540 4.401 -4.191 1.00 98.25 88 LEU A C 1
ATOM 722 O O . LEU A 1 88 ? 19.381 5.201 -3.277 1.00 98.25 88 LEU A O 1
ATOM 726 N N . LEU A 1 89 ? 19.637 3.087 -3.972 1.00 98.50 89 LEU A N 1
ATOM 727 C CA . LEU A 1 89 ? 19.625 2.543 -2.611 1.00 98.50 89 LEU A CA 1
ATOM 728 C C . LEU A 1 89 ? 20.828 3.010 -1.786 1.00 98.50 89 LEU A C 1
ATOM 730 O O . LEU A 1 89 ? 20.670 3.315 -0.608 1.00 98.50 89 LEU A O 1
ATOM 734 N N . ASP A 1 90 ? 22.014 3.069 -2.388 1.00 98.69 90 ASP A N 1
ATOM 735 C CA . ASP A 1 90 ? 23.233 3.549 -1.740 1.00 98.69 90 ASP A CA 1
ATOM 736 C C . ASP A 1 90 ? 23.138 5.049 -1.442 1.00 98.69 90 ASP A C 1
ATOM 738 O O . ASP A 1 90 ? 23.502 5.475 -0.348 1.00 98.69 90 ASP A O 1
ATOM 742 N N . HIS A 1 91 ? 22.568 5.827 -2.370 1.00 98.44 91 HIS A N 1
ATOM 743 C CA . HIS A 1 91 ? 22.248 7.242 -2.168 1.00 98.44 91 HIS A CA 1
ATOM 744 C C . HIS A 1 91 ? 21.318 7.448 -0.969 1.00 98.44 91 HIS A C 1
ATOM 746 O O . HIS A 1 91 ? 21.678 8.159 -0.034 1.00 98.44 91 HIS A O 1
ATOM 752 N N . PHE A 1 92 ? 20.166 6.769 -0.938 1.00 98.44 92 PHE A N 1
ATOM 753 C CA . PHE A 1 92 ? 19.243 6.863 0.196 1.00 98.44 92 PHE A CA 1
ATOM 754 C C . PHE A 1 92 ? 19.886 6.380 1.493 1.00 98.44 92 PHE A C 1
ATOM 756 O O . PHE A 1 92 ? 19.703 7.009 2.527 1.00 98.44 92 PHE A O 1
ATOM 763 N N . ARG A 1 93 ? 20.684 5.306 1.460 1.00 98.44 93 ARG A N 1
ATOM 764 C CA . ARG A 1 93 ? 21.388 4.817 2.652 1.00 98.44 93 ARG A CA 1
ATOM 765 C C . ARG A 1 93 ? 22.337 5.875 3.212 1.00 98.44 93 ARG A C 1
ATOM 767 O O . ARG A 1 93 ? 22.363 6.067 4.422 1.00 98.44 93 ARG A O 1
ATOM 774 N N . ALA A 1 94 ? 23.095 6.553 2.352 1.00 98.19 94 ALA A N 1
ATOM 775 C CA . ALA A 1 94 ? 24.011 7.611 2.764 1.00 98.19 94 ALA A CA 1
ATOM 776 C C . ALA A 1 94 ? 23.267 8.843 3.304 1.00 98.19 94 ALA A C 1
ATOM 778 O O . ALA A 1 94 ? 23.651 9.374 4.343 1.00 98.19 94 ALA A O 1
ATOM 779 N N . ALA A 1 95 ? 22.190 9.265 2.637 1.00 97.94 95 ALA A N 1
ATOM 780 C CA . ALA A 1 95 ? 21.377 10.405 3.056 1.00 97.94 95 ALA A CA 1
ATOM 781 C C . ALA A 1 95 ? 20.673 10.154 4.403 1.00 97.94 95 ALA A C 1
ATOM 783 O O . ALA A 1 95 ? 20.725 10.989 5.301 1.00 97.94 95 ALA A O 1
ATOM 784 N N . LEU A 1 96 ? 20.075 8.969 4.579 1.00 97.38 96 LEU A N 1
ATOM 785 C CA . LEU A 1 96 ? 19.367 8.572 5.804 1.00 97.38 96 LEU A CA 1
ATOM 786 C C . LEU A 1 96 ? 20.299 8.344 7.001 1.00 97.38 96 LEU A C 1
ATOM 788 O O . LEU A 1 96 ? 19.845 8.402 8.139 1.00 97.38 96 LEU A O 1
ATOM 792 N N . ALA A 1 97 ? 21.585 8.069 6.763 1.00 96.62 97 ALA A N 1
ATOM 793 C CA . ALA A 1 97 ? 22.576 7.895 7.823 1.00 96.62 97 ALA A CA 1
ATOM 794 C C . ALA A 1 97 ? 23.044 9.224 8.444 1.00 96.62 97 ALA A C 1
ATOM 796 O O . ALA A 1 97 ? 23.740 9.208 9.461 1.00 96.62 97 ALA A O 1
ATOM 797 N N . ARG A 1 98 ? 22.698 10.374 7.846 1.00 95.38 98 ARG A N 1
ATOM 798 C CA . ARG A 1 98 ? 23.038 11.685 8.406 1.00 95.38 98 ARG A CA 1
ATOM 799 C C . ARG A 1 98 ? 22.215 11.943 9.680 1.00 95.38 98 ARG A C 1
ATOM 801 O O . ARG A 1 98 ? 21.013 11.687 9.670 1.00 95.38 98 ARG A O 1
ATOM 808 N N . PRO A 1 99 ? 22.821 12.493 10.753 1.00 91.38 99 PRO A N 1
ATOM 809 C CA . PRO A 1 99 ? 22.082 12.883 11.959 1.00 91.38 99 PRO A CA 1
ATOM 810 C C . PRO A 1 99 ? 20.977 13.904 11.673 1.00 91.38 99 PRO A C 1
ATOM 812 O O . PRO A 1 99 ? 19.907 13.845 12.271 1.00 91.38 99 PRO A O 1
ATOM 815 N N . GLU A 1 100 ? 21.243 14.813 10.734 1.00 94.00 100 GLU A N 1
ATOM 816 C CA . GLU A 1 100 ? 20.285 15.777 10.208 1.00 94.00 100 GLU A CA 1
ATOM 817 C C . GLU A 1 100 ? 20.144 15.545 8.693 1.00 94.00 100 GLU A C 1
ATOM 819 O O . GLU A 1 100 ? 21.108 15.758 7.947 1.00 94.00 100 GLU A O 1
ATOM 824 N N . PRO A 1 101 ? 18.992 15.029 8.229 1.00 93.94 101 PRO A N 1
ATOM 825 C CA . PRO A 1 101 ? 18.739 14.814 6.810 1.00 93.94 101 PRO A CA 1
ATOM 826 C C . PRO A 1 101 ? 18.743 16.131 6.029 1.00 93.94 101 PRO A C 1
ATOM 828 O O . PRO A 1 101 ? 18.060 17.081 6.403 1.00 93.94 101 PRO A O 1
ATOM 831 N N . ASP A 1 102 ? 19.476 16.168 4.918 1.00 96.38 102 ASP A N 1
ATOM 832 C CA . ASP A 1 102 ? 19.521 17.321 4.018 1.00 96.38 102 ASP A CA 1
ATOM 833 C C . ASP A 1 102 ? 18.407 17.198 2.962 1.00 96.38 102 ASP A C 1
ATOM 835 O O . ASP A 1 102 ? 18.442 16.253 2.167 1.00 96.38 102 ASP A O 1
ATOM 839 N N . PRO A 1 103 ? 17.430 18.126 2.898 1.00 96.62 103 PRO A N 1
ATOM 840 C CA . PRO A 1 103 ? 16.362 18.091 1.898 1.00 96.62 103 PRO A CA 1
ATOM 841 C C . PRO A 1 103 ? 16.860 17.980 0.450 1.00 96.62 103 PRO A C 1
ATOM 843 O O . PRO A 1 103 ? 16.171 17.394 -0.388 1.00 96.62 103 PRO A O 1
ATOM 846 N N . ALA A 1 104 ? 18.056 18.499 0.143 1.00 96.69 104 ALA A N 1
ATOM 847 C CA . ALA A 1 104 ? 18.637 18.422 -1.194 1.00 96.69 104 ALA A CA 1
ATOM 848 C C . ALA A 1 104 ? 18.968 16.981 -1.617 1.00 96.69 104 ALA A C 1
ATOM 850 O O . ALA A 1 104 ? 18.831 16.647 -2.796 1.00 96.69 104 ALA A O 1
ATOM 851 N N . ASP A 1 105 ? 19.314 16.098 -0.672 1.00 97.19 105 ASP A N 1
ATOM 852 C CA . ASP A 1 105 ? 19.541 14.676 -0.957 1.00 97.19 105 ASP A CA 1
ATOM 853 C C . ASP A 1 105 ? 18.240 13.955 -1.361 1.00 97.19 105 ASP A C 1
ATOM 855 O O . ASP A 1 105 ? 18.274 12.862 -1.923 1.00 97.19 105 ASP A O 1
ATOM 859 N N . PHE A 1 106 ? 17.077 14.545 -1.095 1.00 97.25 106 PHE A N 1
ATOM 860 C CA . PHE A 1 106 ? 15.766 13.953 -1.366 1.00 97.25 106 PHE A CA 1
ATOM 861 C C . PHE A 1 106 ? 14.998 14.690 -2.473 1.00 97.25 106 PHE A C 1
ATOM 863 O O . PHE A 1 106 ? 13.827 14.395 -2.728 1.00 97.25 106 PHE A O 1
ATOM 870 N N . ALA A 1 107 ? 15.655 15.623 -3.166 1.00 95.88 107 ALA A N 1
ATOM 871 C CA . ALA A 1 107 ? 15.083 16.374 -4.273 1.00 95.88 107 ALA A CA 1
ATOM 872 C C . ALA A 1 107 ? 15.113 15.548 -5.573 1.00 95.88 107 ALA A C 1
ATOM 874 O O . ALA A 1 107 ? 16.067 15.597 -6.350 1.00 95.88 107 ALA A O 1
ATOM 875 N N . PHE A 1 108 ? 14.043 14.789 -5.829 1.00 96.56 108 PHE A N 1
ATOM 876 C CA . PHE A 1 108 ? 13.888 14.003 -7.057 1.00 96.56 108 PHE A CA 1
ATOM 877 C C . PHE A 1 108 ? 12.890 14.640 -8.036 1.00 96.56 108 PHE A C 1
ATOM 879 O O . PHE A 1 108 ? 11.889 15.224 -7.610 1.00 96.56 108 PHE A O 1
ATOM 886 N N . PRO A 1 109 ? 13.099 14.503 -9.361 1.00 94.94 109 PRO A N 1
ATOM 887 C CA . PRO A 1 109 ? 12.182 15.052 -10.352 1.00 94.94 109 PRO A CA 1
ATOM 888 C C . PRO A 1 109 ? 10.741 14.564 -10.162 1.00 94.94 109 PRO A C 1
ATOM 890 O O . PRO A 1 109 ? 10.488 13.361 -10.066 1.00 94.94 109 PRO A O 1
ATOM 893 N N . GLY A 1 110 ? 9.800 15.512 -10.169 1.00 90.69 110 GLY A N 1
ATOM 894 C CA . GLY A 1 110 ? 8.356 15.262 -10.102 1.00 90.69 110 GLY A CA 1
ATOM 895 C C . GLY A 1 110 ? 7.774 15.044 -8.704 1.00 90.69 110 GLY A C 1
ATOM 896 O O . GLY A 1 110 ? 6.576 14.743 -8.615 1.00 90.69 110 GLY A O 1
ATOM 897 N N . LEU A 1 111 ? 8.587 15.198 -7.655 1.00 92.94 111 LEU A N 1
ATOM 898 C CA . LEU A 1 111 ? 8.150 15.264 -6.261 1.00 92.94 111 LEU A CA 1
ATOM 899 C C . LEU A 1 111 ? 7.883 16.719 -5.842 1.00 92.94 111 LEU A C 1
ATOM 901 O O . LEU A 1 111 ? 8.442 17.655 -6.418 1.00 92.94 111 LEU A O 1
ATOM 905 N N . ALA A 1 112 ? 7.014 16.899 -4.848 1.00 90.81 112 ALA A N 1
ATOM 906 C CA . ALA A 1 112 ? 6.793 18.188 -4.195 1.00 90.81 112 ALA A CA 1
ATOM 907 C C . ALA A 1 112 ? 8.024 18.614 -3.363 1.00 90.81 112 ALA A C 1
ATOM 909 O O . ALA A 1 112 ? 8.750 17.739 -2.879 1.00 90.81 112 ALA A O 1
ATOM 910 N N . PRO A 1 113 ? 8.260 19.924 -3.148 1.00 89.62 113 PRO A N 1
ATOM 911 C CA . PRO A 1 113 ? 9.368 20.405 -2.321 1.00 89.62 113 PRO A CA 1
ATOM 912 C C . PRO A 1 113 ? 9.380 19.838 -0.899 1.00 89.62 113 PRO A C 1
ATOM 914 O O . PRO A 1 113 ? 10.445 19.701 -0.321 1.00 89.62 113 PRO A O 1
ATOM 917 N N . GLU A 1 114 ? 8.226 19.483 -0.338 1.00 89.12 114 GLU A N 1
ATOM 918 C CA . GLU A 1 114 ? 8.061 18.957 1.021 1.00 89.12 114 GLU A CA 1
ATOM 919 C C . GLU A 1 114 ? 8.166 17.424 1.090 1.00 89.12 114 GLU A C 1
ATOM 921 O O . GLU A 1 114 ? 8.278 16.863 2.183 1.00 89.12 114 GLU A O 1
ATOM 926 N N . ALA A 1 115 ? 8.190 16.742 -0.062 1.00 90.56 115 ALA A N 1
ATOM 927 C CA . ALA A 1 115 ? 8.173 15.282 -0.154 1.00 90.56 115 ALA A CA 1
ATOM 928 C C . ALA A 1 115 ? 9.381 14.619 0.526 1.00 90.56 115 ALA A C 1
ATOM 930 O O . ALA A 1 115 ? 9.300 13.456 0.925 1.00 90.56 115 ALA A O 1
ATOM 931 N N . TRP A 1 116 ? 10.489 15.352 0.704 1.00 95.00 116 TRP A N 1
ATOM 932 C CA . TRP A 1 116 ? 11.665 14.857 1.420 1.00 95.00 116 TRP A CA 1
ATOM 933 C C . TRP A 1 116 ? 11.330 14.368 2.830 1.00 95.00 116 TRP A C 1
ATOM 935 O O . TRP A 1 116 ? 11.930 13.397 3.278 1.00 95.00 116 TRP A O 1
ATOM 945 N N . ARG A 1 117 ? 10.347 14.980 3.507 1.00 92.00 117 ARG A N 1
ATOM 946 C CA . ARG A 1 117 ? 9.935 14.574 4.859 1.00 92.00 117 ARG A CA 1
ATOM 947 C C . ARG A 1 117 ? 9.403 13.147 4.862 1.00 92.00 117 ARG A C 1
ATOM 949 O O . ARG A 1 117 ? 9.859 12.331 5.655 1.00 92.00 117 ARG A O 1
ATOM 956 N N . VAL A 1 118 ? 8.528 12.832 3.906 1.00 89.44 118 VAL A N 1
ATOM 957 C CA . VAL A 1 118 ? 7.970 11.485 3.727 1.00 89.44 118 VAL A CA 1
ATOM 958 C C . VAL A 1 118 ? 9.072 10.491 3.360 1.00 89.44 118 VAL A C 1
ATOM 960 O O . VAL A 1 118 ? 9.117 9.390 3.907 1.00 89.44 118 VAL A O 1
ATOM 963 N N . LEU A 1 119 ? 9.990 10.864 2.458 1.00 94.31 119 LEU A N 1
ATOM 964 C CA . LEU A 1 119 ? 11.095 9.981 2.069 1.00 94.31 119 LEU A CA 1
ATOM 965 C C . LEU A 1 119 ? 12.029 9.667 3.244 1.00 94.31 119 LEU A C 1
ATOM 967 O O . LEU A 1 119 ? 12.466 8.521 3.372 1.00 94.31 119 LEU A O 1
ATOM 971 N N . VAL A 1 120 ? 12.324 10.662 4.083 1.00 94.94 120 VAL A N 1
ATOM 972 C CA . VAL A 1 120 ? 13.137 10.514 5.295 1.00 94.94 120 VAL A CA 1
ATOM 973 C C . VAL A 1 120 ? 12.424 9.642 6.316 1.00 94.94 120 VAL A C 1
ATOM 975 O O . VAL A 1 120 ? 12.998 8.654 6.760 1.00 94.94 120 VAL A O 1
ATOM 978 N N . GLU A 1 121 ? 11.179 9.965 6.661 1.00 89.81 121 GLU A N 1
ATOM 979 C CA . GLU A 1 121 ? 10.430 9.257 7.699 1.00 89.81 121 GLU A CA 1
ATOM 980 C C . GLU A 1 121 ? 10.259 7.773 7.345 1.00 89.81 121 GLU A C 1
ATOM 982 O O . GLU A 1 121 ? 10.608 6.884 8.124 1.00 89.81 121 GLU A O 1
ATOM 987 N N . GLN A 1 122 ? 9.794 7.486 6.127 1.00 89.44 122 GLN A N 1
ATOM 988 C CA . GLN A 1 122 ? 9.610 6.114 5.657 1.00 89.44 122 GLN A CA 1
ATOM 989 C C . GLN A 1 122 ? 10.960 5.391 5.536 1.00 89.44 122 GLN A C 1
ATOM 991 O O . GLN A 1 122 ? 11.080 4.222 5.906 1.00 89.44 122 GLN A O 1
ATOM 996 N N . GLY A 1 123 ? 12.003 6.098 5.091 1.00 93.31 123 GLY A N 1
ATOM 997 C CA . GLY A 1 123 ? 13.360 5.567 4.984 1.00 93.31 123 GLY A CA 1
ATOM 998 C C . GLY A 1 123 ? 13.998 5.211 6.324 1.00 93.31 123 GLY A C 1
ATOM 999 O O . GLY A 1 123 ? 14.653 4.178 6.441 1.00 93.31 123 GLY A O 1
ATOM 1000 N N . GLN A 1 124 ? 13.793 6.026 7.356 1.00 91.44 124 GLN A N 1
ATOM 1001 C CA . GLN A 1 124 ? 14.294 5.760 8.705 1.00 91.44 124 GLN A CA 1
ATOM 1002 C C . GLN A 1 124 ? 13.595 4.553 9.342 1.00 91.44 124 GLN A C 1
ATOM 1004 O O . GLN A 1 124 ? 14.219 3.819 10.107 1.00 91.44 124 GLN A O 1
ATOM 1009 N N . ARG A 1 125 ? 12.320 4.315 9.005 1.00 86.75 125 ARG A N 1
ATOM 1010 C CA . ARG A 1 125 ? 11.527 3.210 9.564 1.00 86.75 125 ARG A CA 1
ATOM 1011 C C . ARG A 1 125 ? 11.715 1.882 8.833 1.00 86.75 125 ARG A C 1
ATOM 1013 O O . ARG A 1 125 ? 11.855 0.857 9.490 1.00 86.75 125 ARG A O 1
ATOM 1020 N N . GLY A 1 126 ? 11.711 1.883 7.499 1.00 88.69 126 GLY A N 1
ATOM 1021 C CA . GLY A 1 126 ? 11.792 0.658 6.684 1.00 88.69 126 GLY A CA 1
ATOM 1022 C C . GLY A 1 126 ? 13.004 0.581 5.759 1.00 88.69 126 GLY A C 1
ATOM 1023 O O . GLY A 1 126 ? 13.070 -0.281 4.885 1.00 88.69 126 GLY A O 1
ATOM 1024 N N . GLY A 1 127 ? 13.986 1.459 5.950 1.00 94.25 127 GLY A N 1
ATOM 1025 C CA . GLY A 1 127 ? 15.237 1.457 5.204 1.00 94.25 127 GLY A CA 1
ATOM 1026 C C . GLY A 1 127 ? 15.157 2.149 3.836 1.00 94.25 127 GLY A C 1
ATOM 1027 O O . GLY A 1 127 ? 14.093 2.574 3.384 1.00 94.25 127 GLY A O 1
ATOM 1028 N N . PRO A 1 128 ? 16.294 2.229 3.118 1.00 97.19 128 PRO A N 1
ATOM 1029 C CA . PRO A 1 128 ? 16.423 3.004 1.877 1.00 97.19 128 PRO A CA 1
ATOM 1030 C C . PRO A 1 128 ? 15.484 2.558 0.747 1.00 97.19 128 PRO A C 1
ATOM 1032 O O . PRO A 1 128 ? 15.216 3.326 -0.175 1.00 97.19 128 PRO A O 1
ATOM 1035 N N . ILE A 1 129 ? 14.981 1.322 0.798 1.00 97.25 129 ILE A N 1
ATOM 1036 C CA . ILE A 1 129 ? 14.034 0.818 -0.196 1.00 97.25 129 ILE A CA 1
ATOM 1037 C C . ILE A 1 129 ? 12.645 1.447 -0.054 1.00 97.25 129 ILE A C 1
ATOM 1039 O O . ILE A 1 129 ? 11.998 1.636 -1.077 1.00 97.25 129 ILE A O 1
ATOM 1043 N N . LEU A 1 130 ? 12.221 1.854 1.150 1.00 94.31 130 LEU A N 1
ATOM 1044 C CA . LEU A 1 130 ? 10.961 2.584 1.311 1.00 94.31 130 LEU A CA 1
ATOM 1045 C C . LEU A 1 130 ? 11.047 4.013 0.780 1.00 94.31 130 LEU A C 1
ATOM 1047 O O . LEU A 1 130 ? 10.108 4.488 0.146 1.00 94.31 130 LEU A O 1
ATOM 1051 N N . SER A 1 131 ? 12.185 4.692 0.943 1.00 95.88 131 SER A N 1
ATOM 1052 C CA . SER A 1 131 ? 12.396 5.982 0.272 1.00 95.88 131 SER A CA 1
ATOM 1053 C C . SER A 1 131 ? 12.346 5.820 -1.252 1.00 95.88 131 SER A C 1
ATOM 1055 O O . SER A 1 131 ? 11.710 6.616 -1.943 1.00 95.88 131 SER A O 1
ATOM 1057 N N . LEU A 1 132 ? 12.960 4.754 -1.783 1.00 97.44 132 LEU A N 1
ATOM 1058 C CA . LEU A 1 132 ? 12.879 4.430 -3.207 1.00 97.44 132 LEU A CA 1
ATOM 1059 C C . LEU A 1 132 ? 11.436 4.146 -3.644 1.00 97.44 132 LEU A C 1
ATOM 1061 O O . LEU A 1 132 ? 11.002 4.680 -4.658 1.00 97.44 132 LEU A O 1
ATOM 1065 N N . GLU A 1 133 ? 10.696 3.337 -2.893 1.00 95.69 133 GLU A N 1
ATOM 1066 C CA . GLU A 1 133 ? 9.291 3.023 -3.148 1.00 95.69 133 GLU A CA 1
ATOM 1067 C C . GLU A 1 133 ? 8.451 4.295 -3.290 1.00 95.69 133 GLU A C 1
ATOM 1069 O O . GLU A 1 133 ? 7.821 4.498 -4.330 1.00 95.69 133 GLU A O 1
ATOM 1074 N N . ARG A 1 134 ? 8.507 5.192 -2.296 1.00 93.56 134 ARG A N 1
ATOM 1075 C CA . ARG A 1 134 ? 7.747 6.450 -2.305 1.00 93.56 134 ARG A CA 1
ATOM 1076 C C . ARG A 1 134 ? 8.149 7.354 -3.464 1.00 93.56 134 ARG A C 1
ATOM 1078 O O . ARG A 1 134 ? 7.280 7.936 -4.113 1.00 93.56 134 ARG A O 1
ATOM 1085 N N . MET A 1 135 ? 9.443 7.428 -3.778 1.00 95.75 135 MET A N 1
ATOM 1086 C CA . MET A 1 135 ? 9.934 8.168 -4.942 1.00 95.75 135 MET A CA 1
ATOM 1087 C C . MET A 1 135 ? 9.344 7.609 -6.245 1.00 95.75 135 MET A C 1
ATOM 1089 O O . MET A 1 135 ? 8.815 8.368 -7.058 1.00 95.75 135 MET A O 1
ATOM 1093 N N . VAL A 1 136 ? 9.392 6.291 -6.449 1.00 95.50 136 VAL A N 1
ATOM 1094 C CA . VAL A 1 136 ? 8.898 5.667 -7.684 1.00 95.50 136 VAL A CA 1
ATOM 1095 C C . VAL A 1 136 ? 7.368 5.757 -7.776 1.00 95.50 136 VAL A C 1
ATOM 1097 O O . VAL A 1 136 ? 6.853 6.070 -8.848 1.00 95.50 136 VAL A O 1
ATOM 1100 N N . GLN A 1 137 ? 6.631 5.580 -6.674 1.00 93.00 137 GLN A N 1
ATOM 1101 C CA . GLN A 1 137 ? 5.175 5.792 -6.612 1.00 93.00 137 GLN A CA 1
ATOM 1102 C C . GLN A 1 137 ? 4.792 7.224 -6.992 1.00 93.00 137 GLN A C 1
ATOM 1104 O O . GLN A 1 137 ? 3.893 7.443 -7.810 1.00 93.00 137 GLN A O 1
ATOM 1109 N N . ALA A 1 138 ? 5.516 8.207 -6.453 1.00 92.19 138 ALA A N 1
ATOM 1110 C CA . ALA A 1 138 ? 5.326 9.617 -6.762 1.00 92.19 138 ALA A CA 1
ATOM 1111 C C . ALA A 1 138 ? 5.620 9.934 -8.236 1.00 92.19 138 ALA A C 1
ATOM 1113 O O . ALA A 1 138 ? 4.892 10.707 -8.862 1.00 92.19 138 ALA A O 1
ATOM 1114 N N . GLN A 1 139 ? 6.661 9.343 -8.818 1.00 94.31 139 GLN A N 1
ATOM 1115 C CA . GLN A 1 139 ? 7.031 9.565 -10.217 1.00 94.31 139 GLN A CA 1
ATOM 1116 C C . GLN A 1 139 ? 6.063 8.891 -11.191 1.00 94.31 139 GLN A C 1
ATOM 1118 O O . GLN A 1 139 ? 5.624 9.527 -12.147 1.00 94.31 139 GLN A O 1
ATOM 1123 N N . ALA A 1 140 ? 5.669 7.650 -10.911 1.00 93.81 140 ALA A N 1
ATOM 1124 C CA . ALA A 1 140 ? 4.701 6.900 -11.705 1.00 93.81 140 ALA A CA 1
ATOM 1125 C C . ALA A 1 140 ? 3.249 7.343 -11.466 1.00 93.81 140 ALA A C 1
ATOM 1127 O O . ALA A 1 140 ? 2.352 6.908 -12.184 1.00 93.81 140 ALA A O 1
ATOM 1128 N N . LYS A 1 141 ? 3.000 8.182 -10.447 1.00 91.50 141 LYS A N 1
ATOM 1129 C CA . LYS A 1 141 ? 1.657 8.579 -9.990 1.00 91.50 141 LYS A CA 1
ATOM 1130 C C . LYS A 1 141 ? 0.756 7.347 -9.816 1.00 91.50 141 LYS A C 1
ATOM 1132 O O . LYS A 1 141 ? -0.396 7.354 -10.255 1.00 91.50 141 LYS A O 1
ATOM 1137 N N . CYS A 1 142 ? 1.314 6.280 -9.247 1.00 90.69 142 CYS A N 1
ATOM 1138 C CA . CYS A 1 142 ? 0.668 4.983 -9.084 1.00 90.69 142 CYS A CA 1
ATOM 1139 C C . CYS A 1 142 ? 1.025 4.394 -7.721 1.00 90.69 142 CYS A C 1
ATOM 1141 O O . CYS A 1 142 ? 2.170 4.491 -7.289 1.00 90.69 142 CYS A O 1
ATOM 1143 N N . LEU A 1 143 ? 0.048 3.772 -7.062 1.00 88.38 143 LEU A N 1
ATOM 1144 C CA . LEU A 1 143 ? 0.207 3.204 -5.723 1.00 88.38 143 LEU A CA 1
ATOM 1145 C C . LEU A 1 143 ? 0.809 1.805 -5.752 1.00 88.38 143 LEU A C 1
ATOM 1147 O O . LEU A 1 143 ? 1.693 1.497 -4.961 1.00 88.38 143 LEU A O 1
ATOM 1151 N N . ARG A 1 144 ? 0.363 0.969 -6.692 1.00 92.81 144 ARG A N 1
ATOM 1152 C CA . ARG A 1 144 ? 0.876 -0.390 -6.859 1.00 92.81 144 ARG A CA 1
ATOM 1153 C C . ARG A 1 144 ? 1.904 -0.416 -7.981 1.00 92.81 144 ARG A C 1
ATOM 1155 O O . ARG A 1 144 ? 1.592 -0.063 -9.123 1.00 92.81 144 ARG A O 1
ATOM 1162 N N . ILE A 1 145 ? 3.127 -0.819 -7.659 1.00 95.81 145 ILE A N 1
ATOM 1163 C CA . ILE A 1 145 ? 4.232 -0.929 -8.616 1.00 95.81 145 ILE A CA 1
ATOM 1164 C C . ILE A 1 145 ? 4.832 -2.326 -8.538 1.00 95.81 145 ILE A C 1
ATOM 1166 O O . ILE A 1 145 ? 5.064 -2.850 -7.453 1.00 95.81 145 ILE A O 1
ATOM 1170 N N . LEU A 1 146 ? 5.143 -2.898 -9.699 1.00 97.62 146 LEU A N 1
ATOM 1171 C CA . LEU A 1 146 ? 6.093 -3.999 -9.806 1.00 97.62 146 LEU A CA 1
ATOM 1172 C C . LEU A 1 146 ? 7.403 -3.444 -10.363 1.00 97.62 146 LEU A C 1
ATOM 1174 O O . LEU A 1 146 ? 7.509 -3.149 -11.555 1.00 97.62 146 LEU A O 1
ATOM 1178 N N . LEU A 1 147 ? 8.394 -3.277 -9.486 1.00 98.06 147 LEU A N 1
ATOM 1179 C CA . LEU A 1 147 ? 9.734 -2.844 -9.864 1.00 98.06 147 LEU A CA 1
ATOM 1180 C C . LEU A 1 147 ? 10.591 -4.068 -10.185 1.00 98.06 147 LEU A C 1
ATOM 1182 O O . LEU A 1 147 ? 11.039 -4.778 -9.284 1.00 98.06 147 LEU A O 1
ATOM 1186 N N . PHE A 1 148 ? 10.856 -4.283 -11.467 1.00 98.31 148 PHE A N 1
ATOM 1187 C CA . PHE A 1 148 ? 11.778 -5.295 -11.963 1.00 98.31 148 PHE A CA 1
ATOM 1188 C C . PHE A 1 148 ? 13.213 -4.772 -11.919 1.00 98.31 148 PHE A C 1
ATOM 1190 O O . PHE A 1 148 ? 13.512 -3.679 -12.406 1.00 98.31 148 PHE A O 1
ATOM 1197 N N . VAL A 1 149 ? 14.115 -5.575 -11.360 1.00 98.38 149 VAL A N 1
ATOM 1198 C CA . VAL A 1 149 ? 15.550 -5.293 -11.292 1.00 98.38 149 VAL A CA 1
ATOM 1199 C C . VAL A 1 149 ? 16.303 -6.361 -12.070 1.00 98.38 149 VAL A C 1
ATOM 1201 O O . VAL A 1 149 ? 16.168 -7.551 -11.792 1.00 98.38 149 VAL A O 1
ATOM 1204 N N . GLY A 1 150 ? 17.105 -5.933 -13.039 1.00 97.50 150 GLY A N 1
ATOM 1205 C CA . GLY A 1 150 ? 17.860 -6.816 -13.927 1.00 97.50 150 GLY A CA 1
ATOM 1206 C C . GLY A 1 150 ? 18.465 -6.034 -15.085 1.00 97.50 150 GLY A C 1
ATOM 1207 O O . GLY A 1 150 ? 18.060 -4.899 -15.321 1.00 97.50 150 GLY A O 1
ATOM 1208 N N . ASP A 1 151 ? 19.441 -6.604 -15.786 1.00 96.06 151 ASP A N 1
ATOM 1209 C CA . ASP A 1 151 ? 20.014 -5.966 -16.979 1.00 96.06 151 ASP A CA 1
ATOM 1210 C C . ASP A 1 151 ? 19.382 -6.580 -18.238 1.00 96.06 151 ASP A C 1
ATOM 1212 O O . ASP A 1 151 ? 18.497 -5.958 -18.820 1.00 96.06 151 ASP A O 1
ATOM 1216 N N . ASP A 1 152 ? 19.733 -7.827 -18.570 1.00 93.75 152 ASP A N 1
ATOM 1217 C CA . ASP A 1 152 ? 19.175 -8.543 -19.734 1.00 93.75 152 ASP A CA 1
ATOM 1218 C C . ASP A 1 152 ? 17.937 -9.387 -19.397 1.00 93.75 152 ASP A C 1
ATOM 1220 O O . ASP A 1 152 ? 17.092 -9.640 -20.246 1.00 93.75 152 ASP A O 1
ATOM 1224 N N . ARG A 1 153 ? 17.820 -9.829 -18.140 1.00 94.69 153 ARG A N 1
ATOM 1225 C CA . ARG A 1 153 ? 16.694 -10.616 -17.613 1.00 94.69 153 ARG A CA 1
ATOM 1226 C C . ARG A 1 153 ? 16.334 -10.144 -16.206 1.00 94.69 153 ARG A C 1
ATOM 1228 O O . ARG A 1 153 ? 17.231 -9.658 -15.506 1.00 94.69 153 ARG A O 1
ATOM 1235 N N . PRO A 1 154 ? 15.076 -10.290 -15.752 1.00 96.62 154 PRO A N 1
ATOM 1236 C CA . PRO A 1 154 ? 14.729 -9.969 -14.374 1.00 96.62 154 PRO A CA 1
ATOM 1237 C C . PRO A 1 154 ? 15.490 -10.892 -13.417 1.00 96.62 154 PRO A C 1
ATOM 1239 O O . PRO A 1 154 ? 15.502 -12.107 -13.587 1.00 96.62 154 PRO A O 1
ATOM 1242 N N . GLU A 1 155 ? 16.125 -10.309 -12.406 1.00 97.44 155 GLU A N 1
ATOM 1243 C CA . GLU A 1 155 ? 16.750 -11.030 -11.289 1.00 97.44 155 GLU A CA 1
ATOM 1244 C C . GLU A 1 155 ? 15.885 -10.956 -10.029 1.00 97.44 155 GLU A C 1
ATOM 1246 O O . GLU A 1 155 ? 15.877 -11.874 -9.205 1.00 97.44 155 GLU A O 1
ATOM 1251 N N . ALA A 1 156 ? 15.138 -9.864 -9.884 1.00 97.88 156 ALA A N 1
ATOM 1252 C CA . ALA A 1 156 ? 14.173 -9.682 -8.820 1.00 97.88 156 ALA A CA 1
ATOM 1253 C C . ALA A 1 156 ? 13.009 -8.798 -9.274 1.00 97.88 156 ALA A C 1
ATOM 1255 O O . ALA A 1 156 ? 13.161 -7.951 -10.155 1.00 97.88 156 ALA A O 1
ATOM 1256 N N . ALA A 1 157 ? 11.868 -8.963 -8.618 1.00 98.06 157 ALA A N 1
ATOM 1257 C CA . ALA A 1 157 ? 10.758 -8.027 -8.662 1.00 98.06 157 ALA A CA 1
ATOM 1258 C C . ALA A 1 157 ? 10.370 -7.631 -7.238 1.00 98.06 157 ALA A C 1
ATOM 1260 O O . ALA A 1 157 ? 10.234 -8.491 -6.364 1.00 98.06 157 ALA A O 1
ATOM 1261 N N . TYR A 1 158 ? 10.188 -6.335 -7.017 1.00 97.62 158 TYR A N 1
ATOM 1262 C CA . TYR A 1 158 ? 9.642 -5.788 -5.782 1.00 97.62 158 TYR A CA 1
ATOM 1263 C C . TYR A 1 158 ? 8.205 -5.362 -6.040 1.00 97.62 158 TYR A C 1
ATOM 1265 O O . TYR A 1 158 ? 7.960 -4.571 -6.953 1.00 97.62 158 TYR A O 1
ATOM 1273 N N . ALA A 1 159 ? 7.268 -5.899 -5.262 1.00 95.50 159 ALA A N 1
ATOM 1274 C CA . ALA A 1 159 ? 5.897 -5.415 -5.280 1.00 95.50 159 ALA A CA 1
ATOM 1275 C C . ALA A 1 159 ? 5.754 -4.333 -4.215 1.00 95.50 159 ALA A C 1
ATOM 1277 O O . ALA A 1 159 ? 5.876 -4.619 -3.031 1.00 95.50 159 ALA A O 1
ATOM 1278 N N . PHE A 1 160 ? 5.553 -3.103 -4.665 1.00 93.44 160 PHE A N 1
ATOM 1279 C CA . PHE A 1 160 ? 5.342 -1.934 -3.829 1.00 93.44 160 PHE A CA 1
ATOM 1280 C C . PHE A 1 160 ? 3.855 -1.603 -3.763 1.00 93.44 160 PHE A C 1
ATOM 1282 O O . PHE A 1 160 ? 3.164 -1.651 -4.787 1.00 93.44 160 PHE A O 1
ATOM 1289 N N . ASP A 1 161 ? 3.388 -1.209 -2.585 1.00 86.69 161 ASP A N 1
ATOM 1290 C CA . ASP A 1 161 ? 2.035 -0.718 -2.339 1.00 86.69 161 ASP A CA 1
ATOM 1291 C C . ASP A 1 161 ? 2.047 0.495 -1.394 1.00 86.69 161 ASP A C 1
ATOM 1293 O O . ASP A 1 161 ? 3.095 0.970 -0.970 1.00 86.69 161 ASP A O 1
ATOM 1297 N N . LEU A 1 162 ? 0.887 1.078 -1.091 1.00 77.50 162 LEU A N 1
ATOM 1298 C CA . LEU A 1 162 ? 0.848 2.244 -0.204 1.00 77.50 162 LEU A CA 1
ATOM 1299 C C . LEU A 1 162 ? 1.125 1.879 1.271 1.00 77.50 162 LEU A C 1
ATOM 1301 O O . LEU A 1 162 ? 1.559 2.735 2.039 1.00 77.50 162 LEU A O 1
ATOM 1305 N N . VAL A 1 163 ? 0.934 0.616 1.665 1.00 73.19 163 VAL A N 1
ATOM 1306 C CA . VAL A 1 163 ? 1.022 0.142 3.059 1.00 73.19 163 VAL A CA 1
ATOM 1307 C C . VAL A 1 163 ? 2.481 0.048 3.536 1.00 73.19 163 VAL A C 1
ATOM 1309 O O . VAL A 1 163 ? 2.739 -0.020 4.735 1.00 73.19 163 VAL A O 1
ATOM 1312 N N . GLY A 1 164 ? 3.452 0.145 2.620 1.00 71.19 164 GLY A N 1
ATOM 1313 C CA . GLY A 1 164 ? 4.874 0.246 2.957 1.00 71.19 164 GLY A CA 1
ATOM 1314 C C . GLY A 1 164 ? 5.546 -1.110 3.154 1.00 71.19 164 GLY A C 1
ATOM 1315 O O . GLY A 1 164 ? 6.521 -1.222 3.899 1.00 71.19 164 GLY A O 1
ATOM 1316 N N . ALA A 1 165 ? 5.027 -2.156 2.508 1.00 78.44 165 ALA A N 1
ATOM 1317 C CA . ALA A 1 165 ? 5.718 -3.431 2.375 1.00 78.44 165 ALA A CA 1
ATOM 1318 C C . ALA A 1 165 ? 6.387 -3.535 0.994 1.00 78.44 165 ALA A C 1
ATOM 1320 O O . ALA A 1 165 ? 5.817 -3.148 -0.021 1.00 78.44 165 ALA A O 1
ATOM 1321 N N . TYR A 1 166 ? 7.578 -4.142 0.949 1.00 89.19 166 TYR A N 1
ATOM 1322 C CA . TYR A 1 166 ? 8.348 -4.349 -0.286 1.00 89.19 166 TYR A CA 1
ATOM 1323 C C . TYR A 1 166 ? 8.722 -5.827 -0.525 1.00 89.19 166 TYR A C 1
ATOM 1325 O O . TYR A 1 166 ? 9.903 -6.157 -0.683 1.00 89.19 166 TYR A O 1
ATOM 1333 N N . PRO A 1 167 ? 7.766 -6.776 -0.542 1.00 92.25 167 PRO A N 1
ATOM 1334 C CA . PRO A 1 167 ? 8.075 -8.178 -0.807 1.00 92.25 167 PRO A CA 1
ATOM 1335 C C . PRO A 1 167 ? 8.891 -8.344 -2.096 1.00 92.25 167 PRO A C 1
ATOM 1337 O O . PRO A 1 167 ? 8.535 -7.848 -3.167 1.00 92.25 167 PRO A O 1
ATOM 1340 N N . CYS A 1 168 ? 9.998 -9.076 -1.972 1.00 95.00 168 CYS A N 1
ATOM 1341 C CA . CYS A 1 168 ? 10.929 -9.342 -3.058 1.00 95.00 168 CYS A CA 1
ATOM 1342 C C . CYS A 1 168 ? 10.731 -10.767 -3.577 1.00 95.00 168 CYS A C 1
ATOM 1344 O O . CYS A 1 168 ? 10.918 -11.738 -2.843 1.00 95.00 168 CYS A O 1
ATOM 1346 N N . CYS A 1 169 ? 10.396 -10.887 -4.856 1.00 95.38 169 CYS A N 1
ATOM 1347 C CA . CYS A 1 169 ? 10.400 -12.152 -5.577 1.00 95.38 169 CYS A CA 1
ATOM 1348 C C . CYS A 1 169 ? 11.731 -12.264 -6.318 1.00 95.38 169 CYS A C 1
ATOM 1350 O O . CYS A 1 169 ? 12.030 -11.425 -7.165 1.00 95.38 169 CYS A O 1
ATOM 1352 N N . ARG A 1 170 ? 12.545 -13.274 -6.004 1.00 95.69 170 ARG A N 1
ATOM 1353 C CA . ARG A 1 170 ? 13.788 -13.542 -6.742 1.00 95.69 170 ARG A CA 1
ATOM 1354 C C . ARG A 1 170 ? 13.488 -14.435 -7.938 1.00 95.69 170 ARG A C 1
ATOM 1356 O O . ARG A 1 170 ? 12.759 -15.413 -7.803 1.00 95.69 170 ARG A O 1
ATOM 1363 N N . ALA A 1 171 ? 14.078 -14.127 -9.085 1.00 93.62 171 ALA A N 1
ATOM 1364 C CA . ALA A 1 171 ? 13.930 -14.908 -10.308 1.00 93.62 171 ALA A CA 1
ATOM 1365 C C . ALA A 1 171 ? 14.896 -16.108 -10.322 1.00 93.62 171 ALA A C 1
ATOM 1367 O O . ALA A 1 171 ? 15.729 -16.239 -11.215 1.00 93.62 171 ALA A O 1
ATOM 1368 N N . THR A 1 172 ? 14.832 -16.954 -9.289 1.00 91.12 172 THR A N 1
ATOM 1369 C CA . THR A 1 172 ? 15.649 -18.178 -9.210 1.00 91.12 172 THR A CA 1
ATOM 1370 C C . THR A 1 172 ? 15.137 -19.248 -10.166 1.00 91.12 172 THR A C 1
ATOM 1372 O O . THR A 1 172 ? 15.932 -19.874 -10.852 1.00 91.12 172 THR A O 1
ATOM 1375 N N . GLU A 1 173 ? 13.814 -19.395 -10.245 1.00 92.88 173 GLU A N 1
ATOM 1376 C CA . GLU A 1 173 ? 13.114 -20.297 -11.158 1.00 92.88 173 GLU A CA 1
ATOM 1377 C C . GLU A 1 173 ? 12.129 -19.471 -11.994 1.00 92.88 173 GLU A C 1
ATOM 1379 O O . GLU A 1 173 ? 11.190 -18.910 -11.417 1.00 92.88 173 GLU A O 1
ATOM 1384 N N . PRO A 1 174 ? 12.327 -19.336 -13.322 1.00 89.56 174 PRO A N 1
ATOM 1385 C CA . PRO A 1 174 ? 11.549 -18.410 -14.146 1.00 89.56 174 PRO A CA 1
ATOM 1386 C C . PRO A 1 174 ? 10.036 -18.612 -14.040 1.00 89.56 174 PRO A C 1
ATOM 1388 O O . PRO A 1 174 ? 9.296 -17.645 -13.886 1.00 89.56 174 PRO A O 1
ATOM 1391 N N . ASP A 1 175 ? 9.576 -19.858 -14.073 1.00 92.62 175 ASP A N 1
ATOM 1392 C CA . ASP A 1 175 ? 8.148 -20.177 -14.070 1.00 92.62 175 ASP A CA 1
ATOM 1393 C C . ASP A 1 175 ? 7.499 -19.836 -12.728 1.00 92.62 175 ASP A C 1
ATOM 1395 O O . ASP A 1 175 ? 6.545 -19.059 -12.681 1.00 92.62 175 ASP A O 1
ATOM 1399 N N . ALA A 1 176 ? 8.096 -20.308 -11.631 1.00 94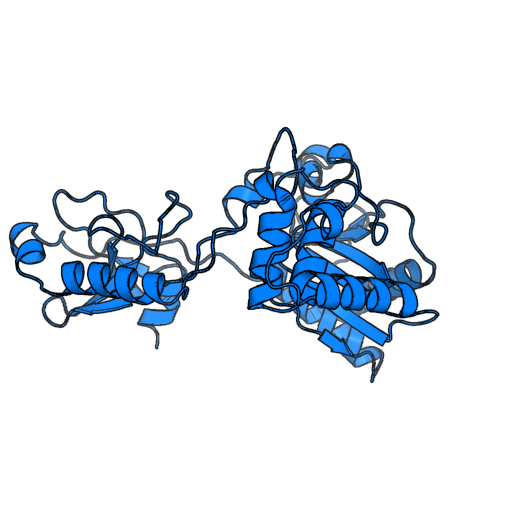.19 176 ALA A N 1
ATOM 1400 C CA . ALA A 1 176 ? 7.632 -20.009 -10.280 1.00 94.19 176 ALA A CA 1
ATOM 1401 C C . ALA A 1 176 ? 7.680 -18.504 -9.966 1.00 94.19 176 ALA A C 1
ATOM 1403 O O . ALA A 1 176 ? 6.831 -17.994 -9.235 1.00 94.19 176 ALA A O 1
ATOM 1404 N N . PHE A 1 177 ? 8.653 -17.777 -10.525 1.00 96.75 177 PHE A N 1
ATOM 1405 C CA . PHE A 1 177 ? 8.752 -16.327 -10.391 1.00 96.75 177 PHE A CA 1
ATOM 1406 C C . PHE A 1 177 ? 7.526 -15.618 -10.978 1.00 96.75 177 PHE A C 1
ATOM 1408 O O . PHE A 1 177 ? 6.900 -14.817 -10.282 1.00 96.75 177 PHE A O 1
ATOM 1415 N N . TYR A 1 178 ? 7.141 -15.930 -12.219 1.00 97.31 178 TYR A N 1
ATOM 1416 C CA . TYR A 1 178 ? 5.965 -15.308 -12.831 1.00 97.31 178 TYR A CA 1
ATOM 1417 C C . TYR A 1 178 ? 4.651 -15.802 -12.220 1.00 97.31 178 TYR A C 1
ATOM 1419 O O . TYR A 1 178 ? 3.748 -14.988 -12.028 1.00 97.31 178 TYR A O 1
ATOM 1427 N N . ASP A 1 179 ? 4.552 -17.081 -11.849 1.00 95.56 179 ASP A N 1
ATOM 1428 C CA . ASP A 1 179 ? 3.369 -17.613 -11.164 1.00 95.56 179 ASP A CA 1
ATOM 1429 C C . ASP A 1 179 ? 3.143 -16.897 -9.819 1.00 95.56 179 ASP A C 1
ATOM 1431 O O . ASP A 1 179 ? 2.016 -16.526 -9.489 1.00 95.56 179 ASP A O 1
ATOM 1435 N N . ASN A 1 180 ? 4.216 -16.612 -9.066 1.00 95.56 180 ASN A N 1
ATOM 1436 C CA . ASN A 1 180 ? 4.132 -15.850 -7.819 1.00 95.56 180 ASN A CA 1
ATOM 1437 C C . ASN A 1 180 ? 3.658 -14.408 -8.053 1.00 95.56 180 ASN A C 1
ATOM 1439 O O . ASN A 1 180 ? 2.804 -13.911 -7.318 1.00 95.56 180 ASN A O 1
ATOM 1443 N N . LEU A 1 181 ? 4.182 -13.735 -9.084 1.00 96.88 181 LEU A N 1
ATOM 1444 C CA . LEU A 1 181 ? 3.767 -12.373 -9.428 1.00 96.88 181 LEU A CA 1
ATOM 1445 C C . LEU A 1 181 ? 2.300 -12.315 -9.860 1.00 96.88 181 LEU A C 1
ATOM 1447 O O . LEU A 1 181 ? 1.569 -11.446 -9.386 1.00 96.88 181 LEU A O 1
ATOM 1451 N N . VAL A 1 182 ? 1.854 -13.250 -10.704 1.00 96.81 182 VAL A N 1
ATOM 1452 C CA . VAL A 1 182 ? 0.441 -13.369 -11.093 1.00 96.81 182 VAL A CA 1
ATOM 1453 C C . VAL A 1 182 ? -0.433 -13.616 -9.875 1.00 96.81 182 VAL A C 1
ATOM 1455 O O . VAL A 1 182 ? -1.403 -12.887 -9.690 1.00 96.81 182 VAL A O 1
ATOM 1458 N N . LEU A 1 183 ? -0.059 -14.547 -8.993 1.00 95.19 183 LEU A N 1
ATOM 1459 C CA . LEU A 1 183 ? -0.808 -14.798 -7.764 1.00 95.19 183 LEU A CA 1
ATOM 1460 C C . LEU A 1 183 ? -0.943 -13.530 -6.913 1.00 95.19 183 LEU A C 1
ATOM 1462 O O . LEU A 1 183 ? -2.043 -13.210 -6.482 1.00 95.19 183 LEU A O 1
ATOM 1466 N N . ARG A 1 184 ? 0.134 -12.758 -6.725 1.00 93.88 184 ARG A N 1
ATOM 1467 C CA . ARG A 1 184 ? 0.082 -11.487 -5.980 1.00 93.88 184 ARG A CA 1
ATOM 1468 C C . ARG A 1 184 ? -0.856 -10.465 -6.619 1.00 93.88 184 ARG A C 1
ATOM 1470 O O . ARG A 1 184 ? -1.606 -9.809 -5.902 1.00 93.88 184 ARG A O 1
ATOM 1477 N N . MET A 1 185 ? -0.824 -10.328 -7.944 1.00 95.25 185 MET A N 1
ATOM 1478 C CA . MET A 1 185 ? -1.706 -9.404 -8.663 1.00 95.25 185 MET A CA 1
ATOM 1479 C C . MET A 1 185 ? -3.172 -9.833 -8.576 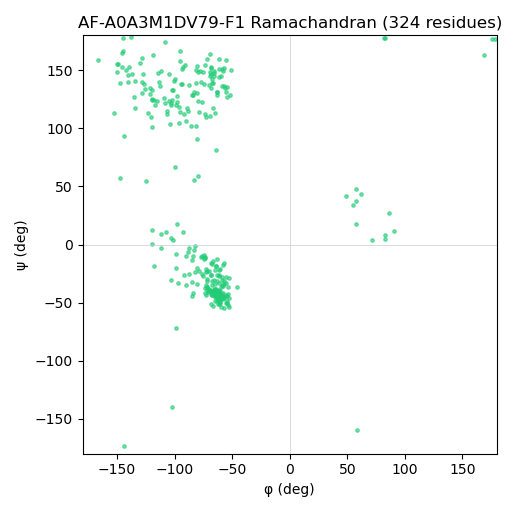1.00 95.25 185 MET A C 1
ATOM 1481 O O . MET A 1 185 ? -4.038 -8.996 -8.345 1.00 95.25 185 MET A O 1
ATOM 1485 N N . VAL A 1 186 ? -3.444 -11.131 -8.711 1.00 94.88 186 VAL A N 1
ATOM 1486 C CA . VAL A 1 186 ? -4.787 -11.704 -8.564 1.00 94.88 186 VAL A CA 1
ATOM 1487 C C . VAL A 1 186 ? -5.299 -11.497 -7.146 1.00 94.88 186 VAL A C 1
ATOM 1489 O O . VAL A 1 186 ? -6.417 -11.022 -6.971 1.00 94.88 186 VAL A O 1
ATOM 1492 N N . THR A 1 187 ? -4.479 -11.778 -6.131 1.00 91.81 187 THR A N 1
ATOM 1493 C CA . THR A 1 187 ? -4.829 -11.509 -4.733 1.00 91.81 187 THR A CA 1
ATOM 1494 C C . THR A 1 187 ? -5.177 -10.038 -4.539 1.00 91.81 187 THR A C 1
ATOM 1496 O O . THR A 1 187 ? -6.209 -9.741 -3.952 1.00 91.81 187 THR A O 1
ATOM 1499 N N . ALA A 1 188 ? -4.386 -9.113 -5.092 1.00 89.31 188 ALA A N 1
ATOM 1500 C CA . ALA A 1 188 ? -4.637 -7.679 -4.957 1.00 89.31 188 ALA A CA 1
ATOM 1501 C C . ALA A 1 188 ? -5.981 -7.217 -5.551 1.00 89.31 188 ALA A C 1
ATOM 1503 O O . ALA A 1 188 ? -6.514 -6.216 -5.081 1.00 89.31 188 ALA A O 1
ATOM 1504 N N . VAL A 1 189 ? -6.526 -7.918 -6.553 1.00 91.56 189 VAL A N 1
ATOM 1505 C CA . VAL A 1 189 ? -7.843 -7.602 -7.146 1.00 91.56 189 VAL A CA 1
ATOM 1506 C C . VAL A 1 189 ? -8.989 -8.459 -6.614 1.00 91.56 189 VAL A C 1
ATOM 1508 O O . VAL A 1 189 ? -10.141 -8.181 -6.920 1.00 91.56 189 VAL A O 1
ATOM 1511 N N . SER A 1 190 ? -8.680 -9.488 -5.824 1.00 90.06 190 SER A N 1
ATOM 1512 C CA . SER A 1 190 ? -9.667 -10.416 -5.251 1.00 90.06 190 SER A CA 1
ATOM 1513 C C . SER A 1 190 ? -9.988 -10.115 -3.785 1.00 90.06 190 SER A C 1
ATOM 1515 O O . SER A 1 190 ? -10.701 -10.885 -3.145 1.00 90.06 190 SER A O 1
ATOM 1517 N N . VAL A 1 191 ? -9.431 -9.037 -3.228 1.00 85.62 191 VAL A N 1
ATOM 1518 C CA . VAL A 1 191 ? -9.717 -8.584 -1.863 1.00 85.62 191 VAL A CA 1
ATOM 1519 C C . VAL A 1 191 ? -10.830 -7.540 -1.871 1.00 85.62 191 VAL A C 1
ATOM 1521 O O . VAL A 1 191 ? -10.851 -6.646 -2.714 1.00 85.62 191 VAL A O 1
ATOM 1524 N N . GLU A 1 192 ? -11.743 -7.651 -0.910 1.00 80.94 192 GLU A N 1
ATOM 1525 C CA . GLU A 1 192 ? -12.796 -6.669 -0.644 1.00 80.94 192 GLU A CA 1
ATOM 1526 C C . GLU A 1 192 ? -12.522 -5.987 0.699 1.00 80.94 192 GLU A C 1
ATOM 1528 O O . GLU A 1 192 ? -11.967 -6.595 1.618 1.00 80.94 192 GLU A O 1
ATOM 1533 N N . GLU A 1 193 ? -12.936 -4.729 0.829 1.00 79.31 193 GLU A N 1
ATOM 1534 C CA . GLU A 1 193 ? -12.889 -4.035 2.112 1.00 79.31 193 GLU A CA 1
ATOM 1535 C C . GLU A 1 193 ? -13.879 -4.634 3.117 1.00 79.31 193 GLU A C 1
ATOM 1537 O O . GLU A 1 193 ? -15.017 -4.982 2.790 1.00 79.31 193 GLU A O 1
ATOM 1542 N N . VAL A 1 194 ? -13.457 -4.690 4.381 1.00 85.44 194 VAL A N 1
ATOM 1543 C CA . VAL A 1 194 ? -14.262 -5.196 5.498 1.00 85.44 194 VAL A CA 1
ATOM 1544 C C . VAL A 1 194 ? -14.858 -4.020 6.274 1.00 85.44 194 VAL A C 1
ATOM 1546 O O . VAL A 1 194 ? -14.490 -3.742 7.413 1.00 85.44 194 VAL A O 1
ATOM 1549 N N . THR A 1 195 ? -15.759 -3.285 5.624 1.00 86.44 195 THR A N 1
ATOM 1550 C CA . THR A 1 195 ? -16.313 -2.015 6.136 1.00 86.44 195 THR A CA 1
ATOM 1551 C C . THR A 1 195 ? -17.827 -2.042 6.338 1.00 86.44 195 THR A C 1
ATOM 1553 O O . THR A 1 195 ? -18.415 -1.064 6.804 1.00 86.44 195 THR A O 1
ATOM 1556 N N . GLN A 1 196 ? -18.497 -3.166 6.056 1.00 91.50 196 GLN A N 1
ATOM 1557 C CA . GLN A 1 196 ? -19.950 -3.294 6.198 1.00 91.50 196 GLN A CA 1
ATOM 1558 C C . GLN A 1 196 ? -20.351 -3.536 7.664 1.00 91.50 196 GLN A C 1
ATOM 1560 O O . GLN A 1 196 ? -20.945 -4.557 8.013 1.00 91.50 196 GLN A O 1
ATOM 1565 N N . HIS A 1 197 ? -19.997 -2.623 8.562 1.00 92.62 197 HIS A N 1
ATOM 1566 C CA . HIS A 1 197 ? -20.311 -2.738 9.985 1.00 92.62 197 HIS A CA 1
ATOM 1567 C C . HIS A 1 197 ? -21.821 -2.608 10.241 1.00 92.62 197 HIS A C 1
ATOM 1569 O O . HIS A 1 197 ? -22.524 -1.874 9.548 1.00 92.62 197 HIS A O 1
ATOM 1575 N N . MET A 1 198 ? -22.331 -3.322 11.246 1.00 94.75 198 MET A N 1
ATOM 1576 C CA . MET A 1 198 ? -23.750 -3.308 11.610 1.00 94.75 198 MET A CA 1
ATOM 1577 C C . MET A 1 198 ? -23.946 -3.022 13.094 1.00 94.75 198 MET A C 1
ATOM 1579 O O . MET A 1 198 ? -23.231 -3.542 13.947 1.00 94.75 198 MET A O 1
ATOM 1583 N N . LEU A 1 199 ? -24.959 -2.220 13.402 1.00 94.38 199 LEU A N 1
ATOM 1584 C CA . LEU A 1 199 ? -25.391 -1.981 14.774 1.00 94.38 199 LEU A CA 1
ATOM 1585 C C . LEU A 1 199 ? -26.004 -3.260 15.359 1.00 94.38 199 LEU A C 1
ATOM 1587 O O . LEU A 1 199 ? -26.843 -3.890 14.713 1.00 94.38 199 LEU A O 1
ATOM 1591 N N . GLN A 1 200 ? -25.633 -3.622 16.589 1.00 93.88 200 GLN A N 1
ATOM 1592 C CA . GLN A 1 200 ? -26.228 -4.760 17.295 1.00 93.88 200 GLN A CA 1
ATOM 1593 C C . GLN A 1 200 ? -26.573 -4.425 18.747 1.00 93.88 200 GLN A C 1
ATOM 1595 O O . GLN A 1 200 ? -25.696 -4.206 19.575 1.00 93.88 200 GLN A O 1
ATOM 1600 N N . GLY A 1 201 ? -27.862 -4.499 19.081 1.00 92.38 201 GLY A N 1
ATOM 1601 C CA . GLY A 1 201 ? -28.365 -4.257 20.434 1.00 92.38 201 GLY A CA 1
ATOM 1602 C C . GLY A 1 201 ? -28.547 -2.770 20.769 1.00 92.38 201 GLY A C 1
ATOM 1603 O O . GLY A 1 201 ? -28.264 -1.901 19.943 1.00 92.38 201 GLY A O 1
ATOM 1604 N N . PRO A 1 202 ? -29.056 -2.459 21.975 1.00 95.06 202 PRO A N 1
ATOM 1605 C CA . PRO A 1 202 ? -29.285 -1.080 22.386 1.00 95.06 202 PRO A CA 1
ATOM 1606 C C . PRO A 1 202 ? -27.958 -0.327 22.590 1.00 95.06 202 PRO A C 1
ATOM 1608 O O . PRO A 1 202 ? -26.953 -0.951 22.976 1.00 95.06 202 PRO A O 1
ATOM 1611 N N . PRO A 1 203 ? -27.952 1.008 22.400 1.00 97.19 203 PRO A N 1
ATOM 1612 C CA . PRO A 1 203 ? -26.809 1.848 22.733 1.00 97.19 203 PRO A CA 1
ATOM 1613 C C . PRO A 1 203 ? -26.310 1.622 24.165 1.00 97.19 203 PRO A C 1
ATOM 1615 O O . PRO A 1 203 ? -27.064 1.245 25.064 1.00 97.19 203 PRO A O 1
ATOM 1618 N N . ILE A 1 204 ? -25.015 1.822 24.380 1.00 97.94 204 ILE A N 1
ATOM 1619 C CA . ILE A 1 204 ? -24.397 1.813 25.704 1.00 97.94 204 ILE A CA 1
ATOM 1620 C C . ILE A 1 204 ? -24.752 3.139 26.383 1.00 97.94 204 ILE A C 1
ATOM 1622 O O . ILE A 1 204 ? -24.406 4.193 25.836 1.00 97.94 204 ILE A O 1
ATOM 1626 N N . PRO A 1 205 ? -25.391 3.118 27.568 1.00 98.06 205 PRO A N 1
ATOM 1627 C CA . PRO A 1 205 ? -25.730 4.346 28.266 1.00 98.06 205 PRO A CA 1
ATOM 1628 C C . PRO A 1 205 ? -24.492 5.184 28.568 1.00 98.06 205 PRO A C 1
ATOM 1630 O O . PRO A 1 205 ? -23.488 4.656 29.060 1.00 98.06 205 PRO A O 1
ATOM 1633 N N . LEU A 1 206 ? -24.572 6.499 28.356 1.00 97.00 206 LEU A N 1
ATOM 1634 C CA . LEU A 1 206 ? -23.435 7.396 28.603 1.00 97.00 206 LEU A CA 1
ATOM 1635 C C . LEU A 1 206 ? -22.969 7.336 30.065 1.00 97.00 206 LEU A C 1
ATOM 1637 O O . LEU A 1 206 ? -21.775 7.409 30.357 1.00 97.00 206 LEU A O 1
ATOM 1641 N N . ALA A 1 207 ? -23.917 7.161 30.991 1.00 97.31 207 ALA A N 1
ATOM 1642 C CA . ALA A 1 207 ? -23.623 6.978 32.406 1.00 97.31 207 ALA A CA 1
ATOM 1643 C C . ALA A 1 207 ? -22.766 5.728 32.652 1.00 97.31 207 ALA A C 1
ATOM 1645 O O . ALA A 1 207 ? -21.793 5.810 33.392 1.00 97.31 207 ALA A O 1
ATOM 1646 N N . LEU A 1 208 ? -23.075 4.601 31.999 1.00 97.44 208 LEU A N 1
ATOM 1647 C CA . LEU A 1 208 ? -22.273 3.381 32.102 1.00 97.44 208 LEU A CA 1
ATOM 1648 C C . LEU A 1 208 ? -20.879 3.601 31.514 1.00 97.44 208 LEU A C 1
ATOM 1650 O O . LEU A 1 208 ? -19.896 3.299 32.189 1.00 97.44 208 LEU A O 1
ATOM 1654 N N . TRP A 1 209 ? -20.801 4.168 30.307 1.00 97.38 209 TRP A N 1
ATOM 1655 C CA . TRP A 1 209 ? -19.543 4.447 29.607 1.00 97.38 209 TRP A CA 1
ATOM 1656 C C . TRP A 1 209 ? -18.559 5.248 30.467 1.00 97.38 209 TRP A C 1
ATOM 1658 O O . TRP A 1 209 ? -17.408 4.853 30.620 1.00 97.38 209 TRP A O 1
ATOM 1668 N N . ARG A 1 210 ? -19.038 6.306 31.131 1.00 96.31 210 ARG A N 1
ATOM 1669 C CA . ARG A 1 210 ? -18.226 7.146 32.029 1.00 96.31 210 ARG A CA 1
ATOM 1670 C C . ARG A 1 210 ? -17.685 6.420 33.263 1.00 96.31 210 ARG A C 1
ATOM 1672 O O . ARG A 1 210 ? -16.762 6.921 33.894 1.00 96.31 210 ARG A O 1
ATOM 1679 N N . THR A 1 211 ? -18.251 5.270 33.635 1.00 97.44 211 THR A N 1
ATOM 1680 C CA . THR A 1 211 ? -17.730 4.453 34.748 1.00 97.44 211 THR A CA 1
ATOM 1681 C C . THR A 1 211 ? -16.658 3.454 34.317 1.00 97.44 211 THR A C 1
ATOM 1683 O O . THR A 1 211 ? -16.113 2.754 35.170 1.00 97.44 211 THR A O 1
ATOM 1686 N N . LEU A 1 212 ? -16.399 3.310 33.016 1.00 97.69 212 LEU A N 1
ATOM 1687 C CA . LEU A 1 212 ? -15.400 2.379 32.504 1.00 97.69 212 LEU A CA 1
ATOM 1688 C C . LEU A 1 212 ? -14.009 3.008 32.603 1.00 97.69 212 LEU A C 1
ATOM 1690 O O . LEU A 1 212 ? -13.820 4.179 32.287 1.00 97.69 212 LEU A O 1
ATOM 1694 N N . SER A 1 213 ? -13.014 2.218 33.001 1.00 97.12 213 SER A N 1
ATOM 1695 C CA . SER A 1 213 ? -11.606 2.634 32.954 1.00 97.12 213 SER A CA 1
ATOM 1696 C C . SER A 1 213 ? -11.015 2.525 31.545 1.00 97.12 213 SER A C 1
ATOM 1698 O O . SER A 1 213 ? -10.042 3.207 31.227 1.00 97.12 213 SER A O 1
ATOM 1700 N N . THR A 1 214 ? -11.604 1.679 30.699 1.00 97.19 214 THR A N 1
ATOM 1701 C CA . THR A 1 214 ? -11.093 1.319 29.374 1.00 97.19 214 THR A CA 1
ATOM 1702 C C . THR A 1 214 ? -10.895 2.511 28.434 1.00 97.19 214 THR A C 1
ATOM 1704 O O . THR A 1 214 ? -9.810 2.604 27.859 1.00 97.19 214 THR A O 1
ATOM 1707 N N . PRO A 1 215 ? -11.843 3.461 28.285 1.00 95.81 215 PRO A N 1
ATOM 1708 C CA . PRO A 1 215 ? -11.658 4.584 27.363 1.00 95.81 215 PRO A CA 1
ATOM 1709 C C . PRO A 1 215 ? -10.470 5.476 27.746 1.00 95.81 215 PRO A C 1
ATOM 1711 O O . PRO A 1 215 ? -9.632 5.805 26.906 1.00 95.81 215 PRO A O 1
ATOM 1714 N N . ALA A 1 216 ? -10.340 5.796 29.037 1.00 95.44 216 ALA A N 1
ATOM 1715 C CA . ALA A 1 216 ? -9.220 6.579 29.553 1.00 95.44 216 ALA A CA 1
ATOM 1716 C C . ALA A 1 216 ? -7.883 5.827 29.428 1.00 95.44 216 ALA A C 1
ATOM 1718 O O . ALA A 1 216 ? -6.868 6.421 29.061 1.00 95.44 216 ALA A O 1
ATOM 1719 N N . ALA A 1 217 ? -7.879 4.514 29.683 1.00 96.19 217 ALA A N 1
ATOM 1720 C CA . ALA A 1 217 ? -6.694 3.676 29.518 1.00 96.19 217 ALA A CA 1
ATOM 1721 C C . ALA A 1 217 ? -6.230 3.612 28.052 1.00 96.19 217 ALA A C 1
ATOM 1723 O O . ALA A 1 217 ? -5.032 3.699 27.792 1.00 96.19 217 ALA A O 1
ATOM 1724 N N . MET A 1 218 ? -7.162 3.523 27.099 1.00 95.69 218 MET A N 1
ATOM 1725 C CA . MET A 1 218 ? -6.868 3.568 25.662 1.00 95.69 218 MET A CA 1
ATOM 1726 C C . MET A 1 218 ? -6.220 4.895 25.252 1.00 95.69 218 MET A C 1
ATOM 1728 O O . MET A 1 218 ? -5.206 4.888 24.553 1.00 95.69 218 MET A O 1
ATOM 1732 N N . ALA A 1 219 ? -6.753 6.027 25.722 1.00 94.50 219 ALA A N 1
ATOM 1733 C CA . ALA A 1 219 ? -6.181 7.344 25.443 1.00 94.50 219 ALA A CA 1
ATOM 1734 C C . ALA A 1 219 ? -4.753 7.494 26.005 1.00 94.50 219 ALA A C 1
ATOM 1736 O O . ALA A 1 219 ? -3.859 7.992 25.317 1.00 94.50 219 ALA A O 1
ATOM 1737 N N . GLU A 1 220 ? -4.494 7.015 27.226 1.00 95.44 220 GLU A N 1
ATOM 1738 C CA . GLU A 1 220 ? -3.136 7.051 27.785 1.00 95.44 220 GLU A CA 1
ATOM 1739 C C . GLU A 1 220 ? -2.191 6.073 27.070 1.00 95.44 220 GLU A C 1
ATOM 1741 O O . GLU A 1 220 ? -1.039 6.427 26.812 1.00 95.44 220 GLU A O 1
ATOM 1746 N N . ALA A 1 221 ? -2.660 4.882 26.682 1.00 94.25 221 ALA A N 1
ATOM 1747 C CA . ALA A 1 221 ? -1.871 3.939 25.889 1.00 94.25 221 ALA A CA 1
ATOM 1748 C C . ALA A 1 221 ? -1.413 4.569 24.566 1.00 94.25 221 ALA A C 1
ATOM 1750 O O . ALA A 1 221 ? -0.230 4.506 24.229 1.00 94.25 221 ALA A O 1
ATOM 1751 N N . ALA A 1 222 ? -2.315 5.266 23.872 1.00 92.00 222 ALA A N 1
ATOM 1752 C CA . ALA A 1 222 ? -2.013 6.026 22.663 1.00 92.00 222 ALA A CA 1
ATOM 1753 C C . ALA A 1 222 ? -0.879 7.039 22.893 1.00 92.00 222 ALA A C 1
ATOM 1755 O O . ALA A 1 222 ? 0.127 7.071 22.182 1.00 92.00 222 ALA A O 1
ATOM 1756 N N . ARG A 1 223 ? -0.979 7.811 23.975 1.00 92.56 223 ARG A N 1
ATOM 1757 C CA . ARG A 1 223 ? 0.021 8.815 24.346 1.00 92.56 223 ARG A CA 1
ATOM 1758 C C . ARG A 1 223 ? 1.383 8.195 24.671 1.00 92.56 223 ARG A C 1
ATOM 1760 O O . ARG A 1 223 ? 2.428 8.749 24.328 1.00 92.56 223 ARG A O 1
ATOM 1767 N N . GLN A 1 224 ? 1.391 7.035 25.325 1.00 93.62 224 GLN A N 1
ATOM 1768 C CA . GLN A 1 224 ? 2.612 6.296 25.650 1.00 93.62 224 GLN A CA 1
ATOM 1769 C C . GLN A 1 224 ? 3.272 5.687 24.408 1.00 93.62 224 GLN A C 1
ATOM 1771 O O . GLN A 1 224 ? 4.499 5.735 24.291 1.00 93.62 224 GLN A O 1
ATOM 1776 N N . LEU A 1 225 ? 2.481 5.156 23.476 1.00 91.06 225 LEU A N 1
ATOM 1777 C CA . LEU A 1 225 ? 2.955 4.662 22.183 1.00 91.06 225 LEU A CA 1
ATOM 1778 C C . LEU A 1 225 ? 3.527 5.806 21.333 1.00 91.06 225 LEU A C 1
ATOM 1780 O O . LEU A 1 225 ? 4.620 5.682 20.779 1.00 91.06 225 LEU A O 1
ATOM 1784 N N . SER A 1 226 ? 2.857 6.960 21.316 1.00 87.75 226 SER A N 1
ATOM 1785 C CA . SER A 1 226 ? 3.336 8.166 20.633 1.00 87.75 226 SER A CA 1
ATOM 1786 C C . SER A 1 226 ? 4.684 8.652 21.160 1.00 87.75 226 SER A C 1
ATOM 1788 O O . SER A 1 226 ? 5.587 8.893 20.368 1.00 87.75 226 SER A O 1
ATOM 1790 N N . ARG A 1 227 ? 4.874 8.708 22.485 1.00 89.88 227 ARG A N 1
ATOM 1791 C CA . ARG A 1 227 ? 6.159 9.088 23.110 1.00 89.88 227 ARG A CA 1
ATOM 1792 C C . ARG A 1 227 ? 7.338 8.201 22.705 1.00 89.88 227 ARG A C 1
ATOM 1794 O O . ARG A 1 227 ? 8.484 8.576 22.926 1.00 89.88 227 ARG A O 1
ATOM 1801 N N . ARG A 1 228 ? 7.058 7.015 22.164 1.00 88.88 228 ARG A N 1
ATOM 1802 C CA . ARG A 1 228 ? 8.043 6.034 21.695 1.00 88.88 228 ARG A CA 1
ATOM 1803 C C . ARG A 1 228 ? 8.096 5.957 20.168 1.00 88.88 228 ARG A C 1
ATOM 1805 O O . ARG A 1 228 ? 8.709 5.038 19.640 1.00 88.88 228 ARG A O 1
ATOM 1812 N N . ASN A 1 229 ? 7.452 6.899 19.474 1.00 81.00 229 ASN A N 1
ATOM 1813 C CA . ASN A 1 229 ? 7.356 6.965 18.016 1.00 81.00 229 ASN A CA 1
ATOM 1814 C C . ASN A 1 229 ? 6.784 5.684 17.388 1.00 81.00 229 ASN A C 1
ATOM 1816 O O . ASN A 1 229 ? 7.172 5.284 16.291 1.00 81.00 229 ASN A O 1
ATOM 1820 N N . PHE A 1 230 ? 5.858 5.022 18.091 1.00 84.00 230 PHE A N 1
ATOM 1821 C CA . PHE A 1 230 ? 5.274 3.773 17.606 1.00 84.00 230 PHE A CA 1
ATOM 1822 C C . PHE A 1 230 ? 4.396 4.002 16.370 1.00 84.00 230 PHE A C 1
ATOM 1824 O O . PHE A 1 230 ? 4.501 3.266 15.391 1.00 84.00 230 PHE A O 1
ATOM 1831 N N . PHE A 1 231 ? 3.579 5.057 16.375 1.00 79.31 231 PHE A N 1
ATOM 1832 C CA . PHE A 1 231 ? 2.740 5.416 15.231 1.00 79.31 231 PHE A CA 1
ATOM 1833 C C . PHE A 1 231 ? 3.576 6.036 14.105 1.00 79.31 231 PHE A C 1
ATOM 1835 O O . PHE A 1 231 ? 4.509 6.797 14.367 1.00 79.31 231 PHE A O 1
ATOM 1842 N N . THR A 1 232 ? 3.282 5.646 12.867 1.00 72.12 232 THR A N 1
ATOM 1843 C CA . THR A 1 232 ? 3.759 6.289 11.629 1.00 72.12 232 THR A CA 1
ATOM 1844 C C . THR A 1 232 ? 2.929 7.525 11.352 1.00 72.12 232 THR A C 1
ATOM 1846 O O . THR A 1 232 ? 1.736 7.476 11.632 1.00 72.12 232 THR A O 1
ATOM 1849 N N . GLU A 1 233 ? 3.495 8.564 10.746 1.00 71.44 233 GLU A N 1
ATOM 1850 C CA . GLU A 1 233 ? 2.657 9.607 10.165 1.00 71.44 233 GLU A CA 1
ATOM 1851 C C . GLU A 1 233 ? 1.916 9.079 8.930 1.00 71.44 233 GLU A C 1
ATOM 1853 O O . GLU A 1 233 ? 2.374 8.193 8.196 1.00 71.44 233 GLU A O 1
ATOM 1858 N N . MET A 1 234 ? 0.725 9.625 8.713 1.00 69.31 234 MET A N 1
ATOM 1859 C CA . MET A 1 234 ? -0.108 9.321 7.567 1.00 69.31 234 MET A CA 1
ATOM 1860 C C . MET A 1 234 ? 0.583 9.783 6.288 1.00 69.31 234 MET A C 1
ATOM 1862 O O . MET A 1 234 ? 0.687 10.980 6.029 1.00 69.31 234 MET A O 1
ATOM 1866 N N . VAL A 1 235 ? 0.978 8.831 5.441 1.00 70.62 235 VAL A N 1
ATOM 1867 C CA . VAL A 1 235 ? 1.492 9.146 4.107 1.00 70.62 235 VAL A CA 1
ATOM 1868 C C . VAL A 1 235 ? 0.329 9.574 3.222 1.00 70.62 235 VAL A C 1
ATOM 1870 O O . VAL A 1 235 ? -0.517 8.761 2.850 1.00 70.62 235 VAL A O 1
ATOM 1873 N N . ARG A 1 236 ? 0.293 10.850 2.834 1.00 68.31 236 ARG A N 1
ATOM 1874 C CA . ARG A 1 236 ? -0.671 11.349 1.848 1.00 68.31 236 ARG A CA 1
ATOM 1875 C C . ARG A 1 236 ? 0.027 11.513 0.510 1.00 68.31 236 ARG A C 1
ATOM 1877 O O . ARG A 1 236 ? 1.080 12.137 0.423 1.00 68.31 236 ARG A O 1
ATOM 1884 N N . ILE A 1 237 ? -0.589 11.033 -0.573 1.00 66.75 237 ILE A N 1
ATOM 1885 C CA . ILE A 1 237 ? -0.044 11.258 -1.925 1.00 66.75 237 ILE A CA 1
ATOM 1886 C C . ILE A 1 237 ? 0.124 12.759 -2.207 1.00 66.75 237 ILE A C 1
ATOM 1888 O O . ILE A 1 237 ? 1.083 13.146 -2.870 1.00 66.75 237 ILE A O 1
ATOM 1892 N N . ALA A 1 238 ? -0.766 13.605 -1.677 1.00 68.81 238 ALA A N 1
ATOM 1893 C CA . ALA A 1 238 ? -0.673 15.059 -1.808 1.00 68.81 238 ALA A CA 1
ATOM 1894 C C . ALA A 1 238 ? 0.633 15.645 -1.235 1.00 68.81 238 ALA A C 1
ATOM 1896 O O . ALA A 1 238 ? 1.112 16.654 -1.749 1.00 68.81 238 ALA A O 1
ATOM 1897 N N . ASP A 1 239 ? 1.229 14.989 -0.234 1.00 72.50 239 ASP A N 1
ATOM 1898 C CA . ASP A 1 239 ? 2.496 15.407 0.378 1.00 72.50 239 ASP A CA 1
ATOM 1899 C C . ASP A 1 239 ? 3.704 14.965 -0.467 1.00 72.50 239 ASP A C 1
ATOM 1901 O O . ASP A 1 239 ? 4.792 15.528 -0.367 1.00 72.50 239 ASP A O 1
ATOM 1905 N N . LEU A 1 240 ? 3.517 13.972 -1.344 1.00 74.56 240 LEU A N 1
ATOM 1906 C CA . LEU A 1 240 ? 4.537 13.507 -2.283 1.00 74.56 240 LEU A CA 1
ATOM 1907 C C . LEU A 1 240 ? 4.488 14.262 -3.616 1.00 74.56 240 LEU A C 1
ATOM 1909 O O . LEU A 1 240 ? 5.524 14.453 -4.258 1.00 74.56 240 LEU A O 1
ATOM 1913 N N . VAL A 1 241 ? 3.293 14.640 -4.082 1.00 77.81 241 VAL A N 1
ATOM 1914 C CA . VAL A 1 241 ? 3.073 15.192 -5.424 1.00 77.81 241 VAL A CA 1
ATOM 1915 C C . VAL A 1 241 ? 1.937 16.217 -5.452 1.00 77.81 241 VAL A C 1
ATOM 1917 O O . VAL A 1 241 ? 0.855 15.988 -4.922 1.00 77.81 241 VAL A O 1
ATOM 1920 N N . HIS A 1 242 ? 2.122 17.315 -6.186 1.00 78.69 242 HIS A N 1
ATOM 1921 C CA . HIS A 1 242 ? 1.038 18.265 -6.450 1.00 78.69 242 HIS A CA 1
ATOM 1922 C C . HIS A 1 242 ? 0.216 17.825 -7.667 1.00 78.69 242 HIS A C 1
ATOM 1924 O O . HIS A 1 242 ? 0.628 18.006 -8.816 1.00 78.69 242 HIS A O 1
ATOM 1930 N N . VAL A 1 243 ? -0.955 17.233 -7.422 1.00 71.06 243 VAL A N 1
ATOM 1931 C CA . VAL A 1 243 ? -1.915 16.851 -8.468 1.00 71.06 243 VAL A CA 1
ATOM 1932 C C . VAL A 1 243 ? -3.238 17.590 -8.224 1.00 71.06 243 VAL A C 1
ATOM 1934 O O . VAL A 1 243 ? -3.803 17.439 -7.145 1.00 71.06 243 VAL A O 1
ATOM 1937 N N . PRO A 1 244 ? -3.771 18.356 -9.202 1.00 57.41 244 PRO A N 1
ATOM 1938 C CA . PRO A 1 244 ? -4.982 19.175 -9.023 1.00 57.41 244 PRO A CA 1
ATOM 1939 C C . PRO A 1 244 ? -6.269 18.394 -8.710 1.00 57.41 244 PRO A C 1
ATOM 1941 O O . PRO A 1 244 ? -7.276 18.993 -8.352 1.00 57.41 244 PRO A O 1
ATOM 1944 N N . ALA A 1 245 ? -6.252 17.073 -8.883 1.00 57.78 245 ALA A N 1
ATOM 1945 C CA . ALA A 1 245 ? -7.354 16.176 -8.572 1.00 57.78 245 ALA A CA 1
ATOM 1946 C C . ALA A 1 245 ? -6.773 14.862 -8.041 1.00 57.78 245 ALA A C 1
ATOM 1948 O O . ALA A 1 245 ? -6.384 13.981 -8.810 1.00 57.78 245 ALA A O 1
ATOM 1949 N N . VAL A 1 246 ? -6.659 14.756 -6.720 1.00 58.31 246 VAL A N 1
ATOM 1950 C CA . VAL A 1 246 ? -6.425 13.474 -6.055 1.00 58.31 246 VAL A CA 1
ATOM 1951 C C . VAL A 1 246 ? -7.748 12.714 -6.143 1.00 58.31 246 VAL A C 1
ATOM 1953 O O . VAL A 1 246 ? -8.743 13.157 -5.582 1.00 58.31 246 VAL A O 1
ATOM 1956 N N . SER A 1 247 ? -7.803 11.653 -6.950 1.00 52.72 247 SER A N 1
ATOM 1957 C CA . SER A 1 247 ? -9.030 10.866 -7.138 1.00 52.72 247 SER A CA 1
ATOM 1958 C C . SER A 1 247 ? -9.496 10.243 -5.818 1.00 52.72 247 SER A C 1
ATOM 1960 O O . SER A 1 247 ? -8.639 9.866 -5.021 1.00 52.72 247 SER A O 1
ATOM 1962 N N . ASP A 1 248 ? -10.803 10.013 -5.653 1.00 49.50 248 ASP A N 1
ATOM 1963 C CA . ASP A 1 248 ? -11.399 9.309 -4.496 1.00 49.50 248 ASP A CA 1
ATOM 1964 C C . ASP A 1 248 ? -10.645 8.010 -4.136 1.00 49.50 248 ASP A C 1
ATOM 1966 O O . ASP A 1 248 ? -10.365 7.750 -2.971 1.00 49.50 248 ASP A O 1
ATOM 1970 N N . ALA A 1 249 ? -10.148 7.290 -5.153 1.00 48.94 249 ALA A N 1
ATOM 1971 C CA . ALA A 1 249 ? -9.338 6.073 -5.019 1.00 48.94 249 ALA A CA 1
ATOM 1972 C C . ALA A 1 249 ? -8.044 6.219 -4.182 1.00 48.94 249 ALA A C 1
ATOM 1974 O O . ALA A 1 249 ? -7.436 5.217 -3.818 1.00 48.94 249 ALA A O 1
ATOM 1975 N N . VAL A 1 250 ? -7.581 7.445 -3.922 1.00 52.41 250 VAL A N 1
ATOM 1976 C CA . VAL A 1 250 ? -6.419 7.749 -3.071 1.00 52.41 250 VAL A CA 1
ATOM 1977 C C . VAL A 1 250 ? -6.845 8.111 -1.648 1.00 52.41 250 VAL A C 1
ATOM 1979 O O . VAL A 1 250 ? -6.112 7.818 -0.707 1.00 52.41 250 VAL A O 1
ATOM 1982 N N . ALA A 1 251 ? -8.008 8.749 -1.485 1.00 46.09 251 ALA A N 1
ATOM 1983 C CA . ALA A 1 251 ? -8.525 9.162 -0.182 1.00 46.09 251 ALA A CA 1
ATOM 1984 C C . ALA A 1 251 ? -8.932 7.959 0.689 1.00 46.09 251 ALA A C 1
ATOM 1986 O O . ALA A 1 251 ? -8.873 8.040 1.911 1.00 46.09 251 ALA A O 1
ATOM 1987 N N . GLU A 1 252 ? -9.286 6.839 0.057 1.00 46.91 252 GLU A N 1
ATOM 1988 C CA . GLU A 1 252 ? -9.759 5.615 0.717 1.00 46.91 252 GLU A CA 1
ATOM 1989 C C . GLU A 1 252 ? -8.625 4.682 1.190 1.00 46.91 252 GLU A C 1
ATOM 1991 O O . GLU A 1 252 ? -8.861 3.781 1.987 1.00 46.91 252 GLU A O 1
ATOM 1996 N N . GLN A 1 253 ? -7.374 4.883 0.754 1.00 48.44 253 GLN A N 1
ATOM 1997 C CA . GLN A 1 253 ? -6.324 3.856 0.882 1.00 48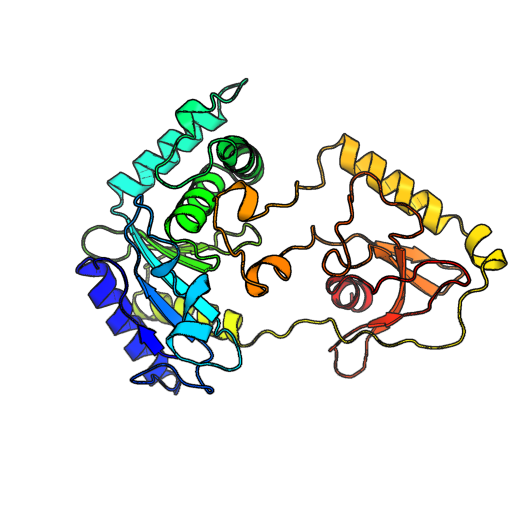.44 253 GLN A CA 1
ATOM 1998 C C . GLN A 1 253 ? -5.372 3.999 2.077 1.00 48.44 253 GLN A C 1
ATOM 2000 O O . GLN A 1 253 ? -4.307 3.377 2.072 1.00 48.44 253 GLN A O 1
ATOM 2005 N N . TYR A 1 254 ? -5.710 4.771 3.116 1.00 58.38 254 TYR A N 1
ATOM 2006 C CA . TYR A 1 254 ? -4.849 4.791 4.302 1.00 58.38 254 TYR A CA 1
ATOM 2007 C C . TYR A 1 254 ? -5.565 5.124 5.616 1.00 58.38 254 TYR A C 1
ATOM 2009 O O . TYR A 1 254 ? -5.949 6.267 5.867 1.00 58.38 254 TYR A O 1
ATOM 2017 N N . SER A 1 255 ? -5.630 4.141 6.518 1.00 52.56 255 SER A N 1
ATOM 2018 C CA . SER A 1 255 ? -5.708 4.389 7.958 1.00 52.56 255 SER A CA 1
ATOM 2019 C C . SER A 1 255 ? -4.528 3.727 8.661 1.00 52.56 255 SER A C 1
ATOM 2021 O O . SER A 1 255 ? -4.192 2.584 8.375 1.00 52.56 255 SER A O 1
ATOM 2023 N N . GLU A 1 256 ? -3.889 4.458 9.574 1.00 64.06 256 GLU A N 1
ATOM 2024 C CA . GLU A 1 256 ? -2.713 4.026 10.337 1.00 64.06 256 GLU A CA 1
ATOM 2025 C C . GLU A 1 256 ? -3.021 2.834 11.261 1.00 64.06 256 GLU A C 1
ATOM 2027 O O . GLU A 1 256 ? -3.250 3.019 12.449 1.00 64.06 256 GLU A O 1
ATOM 2032 N N . GLY A 1 257 ? -3.041 1.594 10.779 1.00 71.00 257 GLY A N 1
ATOM 2033 C CA . GLY A 1 257 ? -3.176 0.406 11.636 1.00 71.00 257 GLY A CA 1
ATOM 2034 C C . GLY A 1 257 ? -4.450 0.399 12.490 1.00 71.00 257 GLY A C 1
ATOM 2035 O O . GLY A 1 257 ? -5.395 1.142 12.250 1.00 71.00 257 GLY A O 1
ATOM 2036 N N . CYS A 1 258 ? -4.466 -0.374 13.569 1.00 83.06 258 CYS A N 1
ATOM 2037 C CA . CYS A 1 258 ? -5.515 -0.358 14.587 1.00 83.06 258 CYS A CA 1
ATOM 2038 C C . CYS A 1 258 ? -4.887 -0.749 15.922 1.00 83.06 258 CYS A C 1
ATOM 2040 O O . CYS A 1 258 ? -3.914 -1.502 15.951 1.00 83.06 258 CYS A O 1
ATOM 2042 N N . PHE A 1 259 ? -5.405 -0.229 17.029 1.00 86.44 259 PHE A N 1
ATOM 2043 C CA . PHE A 1 259 ? -5.129 -0.833 18.324 1.00 86.44 259 PHE A CA 1
ATOM 2044 C C . PHE A 1 259 ? -6.407 -0.879 19.143 1.00 86.44 259 PHE A C 1
ATOM 2046 O O . PHE A 1 259 ? -7.292 -0.026 19.019 1.00 86.44 259 PHE A O 1
ATOM 2053 N N . ALA A 1 260 ? -6.501 -1.930 19.941 1.00 93.00 260 ALA A N 1
ATOM 2054 C CA . ALA A 1 260 ? -7.705 -2.299 20.644 1.00 93.00 260 ALA A CA 1
ATOM 2055 C C . ALA A 1 260 ? -7.367 -2.901 22.005 1.00 93.00 260 ALA A C 1
ATOM 2057 O O . ALA A 1 260 ? -6.233 -3.296 22.277 1.00 93.00 260 ALA A O 1
ATOM 2058 N N . THR A 1 261 ? -8.381 -2.980 22.852 1.00 94.88 261 THR A N 1
ATOM 2059 C CA . THR A 1 261 ? -8.343 -3.672 24.136 1.00 94.88 261 THR A CA 1
ATOM 2060 C C . THR A 1 261 ? -9.698 -4.317 24.410 1.00 94.88 261 THR A C 1
ATOM 2062 O O . THR A 1 261 ? -10.688 -4.002 23.753 1.00 94.88 261 THR A O 1
ATOM 2065 N N . TRP A 1 262 ? -9.762 -5.209 25.391 1.00 96.06 262 TRP A N 1
ATOM 2066 C CA . TRP A 1 262 ? -11.007 -5.836 25.819 1.00 96.06 262 TRP A CA 1
ATOM 2067 C C . TRP A 1 262 ? -11.578 -5.134 27.053 1.00 96.06 262 TRP A C 1
ATOM 2069 O O . TRP A 1 262 ? -10.883 -4.997 28.061 1.00 96.06 262 TRP A O 1
ATOM 2079 N N . ASP A 1 263 ? -12.850 -4.727 27.003 1.00 97.31 263 ASP A N 1
ATOM 2080 C CA . ASP A 1 263 ? -13.575 -4.251 28.182 1.00 97.31 263 ASP A CA 1
ATOM 2081 C C . ASP A 1 263 ? -14.381 -5.405 28.812 1.00 97.31 263 ASP A C 1
ATOM 2083 O O . ASP A 1 263 ? -15.355 -5.884 28.218 1.00 97.31 263 ASP A O 1
ATOM 2087 N N . PRO A 1 264 ? -14.035 -5.850 30.034 1.00 96.06 264 PRO A N 1
ATOM 2088 C CA . PRO A 1 264 ? -14.691 -6.992 30.663 1.00 96.06 264 PRO A CA 1
ATOM 2089 C C . PRO A 1 264 ? -16.117 -6.692 31.145 1.00 96.06 264 PRO A C 1
ATOM 2091 O O . PRO A 1 264 ? -16.907 -7.619 31.293 1.00 96.06 264 PRO A O 1
ATOM 2094 N N . ARG A 1 265 ? -16.467 -5.423 31.403 1.00 96.62 265 ARG A N 1
ATOM 2095 C CA . ARG A 1 265 ? -17.815 -5.040 31.861 1.00 96.62 265 ARG A CA 1
ATOM 2096 C C . ARG A 1 265 ? -18.793 -4.968 30.699 1.00 96.62 265 ARG A C 1
ATOM 2098 O O . ARG A 1 265 ? -19.968 -5.274 30.877 1.00 96.62 265 ARG A O 1
ATOM 2105 N N . LEU A 1 266 ? -18.316 -4.552 29.530 1.00 95.81 266 LEU A N 1
ATOM 2106 C CA . LEU A 1 266 ? -19.098 -4.565 28.299 1.00 95.81 266 LEU A CA 1
ATOM 2107 C C . LEU A 1 266 ? -19.110 -5.942 27.629 1.00 95.81 266 LEU A C 1
ATOM 2109 O O . LEU A 1 266 ? -20.038 -6.215 26.869 1.00 95.81 266 LEU A O 1
ATOM 2113 N N . GLY A 1 267 ? -18.104 -6.783 27.897 1.00 95.50 267 GLY A N 1
ATOM 2114 C CA . GLY A 1 267 ? -17.898 -8.033 27.167 1.00 95.50 267 GLY A CA 1
ATOM 2115 C C . GLY A 1 267 ? -17.642 -7.760 25.685 1.00 95.50 267 GLY A C 1
ATOM 2116 O O . GLY A 1 267 ? -18.258 -8.390 24.829 1.00 95.50 267 GLY A O 1
ATOM 2117 N N . ALA A 1 268 ? -16.817 -6.752 25.397 1.00 96.19 268 ALA A N 1
ATOM 2118 C CA . ALA A 1 268 ? -16.649 -6.205 24.059 1.00 96.19 268 ALA A CA 1
ATOM 2119 C C . ALA A 1 268 ? -15.210 -5.747 23.807 1.00 96.19 268 ALA A C 1
ATOM 2121 O O . ALA A 1 268 ? -14.504 -5.319 24.725 1.00 96.19 268 ALA A O 1
ATOM 2122 N N . LEU A 1 269 ? -14.806 -5.771 22.539 1.00 96.50 269 LEU A N 1
ATOM 2123 C CA . LEU A 1 269 ? -13.558 -5.176 22.085 1.00 96.50 269 LEU A CA 1
ATOM 2124 C C . LEU A 1 269 ? -13.769 -3.664 21.919 1.00 96.50 269 LEU A C 1
ATOM 2126 O O . LEU A 1 269 ? -14.719 -3.226 21.276 1.00 96.50 269 LEU A O 1
ATOM 2130 N N . VAL A 1 270 ? -12.882 -2.858 22.487 1.00 96.56 270 VAL A N 1
ATOM 2131 C CA . VAL A 1 270 ? -12.840 -1.406 22.304 1.00 96.56 270 VAL A CA 1
ATOM 2132 C C . VAL A 1 270 ? -11.646 -1.092 21.415 1.00 96.56 270 VAL A C 1
ATOM 2134 O O . VAL A 1 270 ? -10.507 -1.327 21.814 1.00 96.56 270 VAL A O 1
ATOM 2137 N N . ALA A 1 271 ? -11.898 -0.577 20.215 1.00 94.69 271 ALA A N 1
ATOM 2138 C CA . ALA A 1 271 ? -10.870 -0.317 19.209 1.00 94.69 271 ALA A CA 1
ATOM 2139 C C . ALA A 1 271 ? -10.953 1.113 18.679 1.00 94.69 271 ALA A C 1
ATOM 2141 O O . ALA A 1 271 ? -11.993 1.764 18.786 1.00 94.69 271 ALA A O 1
ATOM 2142 N N . THR A 1 272 ? -9.868 1.598 18.077 1.00 92.19 272 THR A N 1
ATOM 2143 C CA . THR A 1 272 ? -9.895 2.874 17.351 1.00 92.19 272 THR A CA 1
ATOM 2144 C C . THR A 1 272 ? -10.876 2.836 16.174 1.00 92.19 272 THR A C 1
ATOM 2146 O O . THR A 1 272 ? -10.997 1.811 15.502 1.00 92.19 272 THR A O 1
ATOM 2149 N N . VAL A 1 273 ? -11.546 3.955 15.898 1.00 90.00 273 VAL A N 1
ATOM 2150 C CA . VAL A 1 273 ? -12.422 4.117 14.722 1.00 90.00 273 VAL A CA 1
ATOM 2151 C C . VAL A 1 273 ? -11.624 4.147 13.411 1.00 90.00 273 VAL A C 1
ATOM 2153 O O . VAL A 1 273 ? -10.403 4.334 13.413 1.00 90.00 273 VAL A O 1
ATOM 2156 N N . THR A 1 274 ? -12.302 3.955 12.278 1.00 82.94 274 THR A N 1
ATOM 2157 C CA . THR A 1 274 ? -11.662 4.024 10.955 1.00 82.94 274 THR A CA 1
ATOM 2158 C C . THR A 1 274 ? -11.184 5.441 10.616 1.00 82.94 274 THR A C 1
ATOM 2160 O O . THR A 1 274 ? -11.892 6.425 10.832 1.00 82.94 274 THR A O 1
ATOM 2163 N N . GLY A 1 275 ? -9.990 5.539 10.020 1.00 73.88 275 GLY A N 1
ATOM 2164 C CA . GLY A 1 275 ? -9.452 6.798 9.485 1.00 73.88 275 GLY A CA 1
ATOM 2165 C C . GLY A 1 275 ? -10.130 7.264 8.188 1.00 73.88 275 GLY A C 1
ATOM 2166 O O . GLY A 1 275 ? -9.934 8.402 7.769 1.00 73.88 275 GLY A O 1
ATOM 2167 N N . SER A 1 276 ? -10.941 6.403 7.562 1.00 69.00 276 SER A N 1
ATOM 2168 C CA . SER A 1 276 ? -11.688 6.725 6.336 1.00 69.00 276 SER A CA 1
ATOM 2169 C C . SER A 1 276 ? -12.856 7.687 6.586 1.00 69.00 276 SER A C 1
ATOM 2171 O O . SER A 1 276 ? -13.168 8.521 5.741 1.00 69.00 276 SER A O 1
ATOM 2173 N N . ALA A 1 277 ? -13.477 7.624 7.770 1.00 68.44 277 ALA A N 1
ATOM 2174 C CA . ALA A 1 277 ? -14.568 8.522 8.150 1.00 68.44 277 ALA A CA 1
ATOM 2175 C C . ALA A 1 277 ? -14.061 9.943 8.441 1.00 68.44 277 ALA A C 1
ATOM 2177 O O . ALA A 1 277 ? -14.746 10.934 8.179 1.00 68.44 277 ALA A O 1
ATOM 2178 N N . ARG A 1 278 ? -12.856 10.039 9.010 1.00 76.25 278 ARG A N 1
ATOM 2179 C CA . ARG A 1 278 ? -12.094 11.274 9.204 1.00 76.25 278 ARG A CA 1
ATOM 2180 C C . ARG A 1 278 ? -10.650 10.946 9.578 1.00 76.25 278 ARG A C 1
ATOM 2182 O O . ARG A 1 278 ? -10.409 9.900 10.178 1.00 76.25 278 ARG A O 1
ATOM 2189 N N . PRO A 1 279 ? -9.710 11.884 9.377 1.00 72.94 279 PRO A N 1
ATOM 2190 C CA . PRO A 1 279 ? -8.390 11.770 9.977 1.00 72.94 279 PRO A CA 1
ATOM 2191 C C . PRO A 1 279 ? -8.490 11.589 11.502 1.00 72.94 279 PRO A C 1
ATOM 2193 O O . PRO A 1 279 ? -9.139 12.381 12.192 1.00 72.94 279 PRO A O 1
ATOM 2196 N N . VAL A 1 280 ? -7.843 10.543 12.016 1.00 78.25 280 VAL A N 1
ATOM 2197 C CA . VAL A 1 280 ? -7.696 10.257 13.449 1.00 78.25 280 VAL A CA 1
ATOM 2198 C C . VAL A 1 280 ? -6.212 10.313 13.772 1.00 78.25 280 VAL A C 1
ATOM 2200 O O . VAL A 1 280 ? -5.440 9.542 13.209 1.00 78.25 280 VAL A O 1
ATOM 2203 N N . ASP A 1 281 ? -5.812 11.210 14.674 1.00 82.56 281 ASP A N 1
ATOM 2204 C CA . ASP A 1 281 ? -4.439 11.232 15.175 1.00 82.56 281 ASP A CA 1
ATOM 2205 C C . ASP A 1 281 ? -4.287 10.182 16.277 1.00 82.56 281 ASP A C 1
ATOM 2207 O O . ASP A 1 281 ? -4.679 10.389 17.430 1.00 82.56 281 ASP A O 1
ATOM 2211 N N . LYS A 1 282 ? -3.689 9.039 15.931 1.00 84.62 282 LYS A N 1
ATOM 2212 C CA . LYS A 1 282 ? -3.503 7.934 16.879 1.00 84.62 282 LYS A CA 1
ATOM 2213 C C . 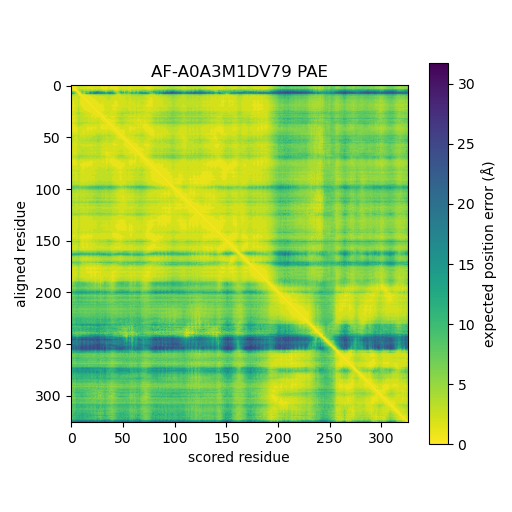LYS A 1 282 ? -2.552 8.259 18.011 1.0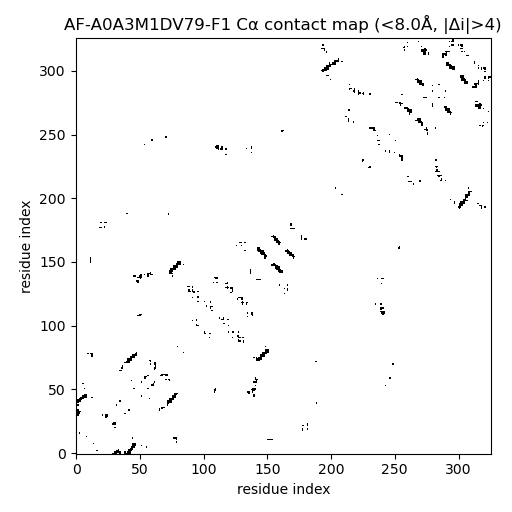0 84.62 282 LYS A C 1
ATOM 2215 O O . LYS A 1 282 ? -2.553 7.560 19.019 1.00 84.62 282 LYS A O 1
ATOM 2220 N N . ARG A 1 283 ? -1.784 9.340 17.895 1.00 84.44 283 ARG A N 1
ATOM 2221 C CA . ARG A 1 283 ? -0.910 9.823 18.964 1.00 84.44 283 ARG A CA 1
ATOM 2222 C C . ARG A 1 283 ? -1.700 10.434 20.117 1.00 84.44 283 ARG A C 1
ATOM 2224 O O . ARG A 1 283 ? -1.192 10.491 21.238 1.00 84.44 283 ARG A O 1
ATOM 2231 N N . GLN A 1 284 ? -2.928 10.876 19.848 1.00 88.00 284 GLN A N 1
ATOM 2232 C CA . GLN A 1 284 ? -3.759 11.593 20.803 1.00 88.00 284 GLN A CA 1
ATOM 2233 C C . GLN A 1 284 ? -5.246 11.289 20.591 1.00 88.00 284 GLN A C 1
ATOM 2235 O O . GLN A 1 284 ? -6.060 12.190 20.392 1.00 88.00 284 GLN A O 1
ATOM 2240 N N . ILE A 1 285 ? -5.609 10.008 20.655 1.00 91.81 285 ILE A N 1
ATOM 2241 C CA . ILE A 1 285 ? -7.018 9.627 20.582 1.00 91.81 285 ILE A CA 1
ATOM 2242 C C . ILE A 1 285 ? -7.797 10.142 21.797 1.00 91.81 285 ILE A C 1
ATOM 2244 O O . ILE A 1 285 ? -7.295 10.214 22.922 1.00 91.81 285 ILE A O 1
ATOM 2248 N N . THR A 1 286 ? -9.058 10.453 21.558 1.00 92.81 286 THR A N 1
ATOM 2249 C CA . THR A 1 286 ? -10.075 10.766 22.553 1.00 92.81 286 THR A CA 1
ATOM 2250 C C . THR A 1 286 ? -11.072 9.618 22.640 1.00 92.81 286 THR A C 1
ATOM 2252 O O . THR A 1 286 ? -11.057 8.681 21.844 1.00 92.81 286 THR A O 1
ATOM 2255 N N . GLU A 1 287 ? -12.007 9.693 23.583 1.00 93.50 287 GLU A N 1
ATOM 2256 C CA . GLU A 1 287 ? -13.072 8.696 23.644 1.00 93.50 287 GLU A CA 1
ATOM 2257 C C . GLU A 1 287 ? -13.946 8.680 22.378 1.00 93.50 287 GLU A C 1
ATOM 2259 O O . GLU A 1 287 ? -14.603 7.680 22.121 1.00 93.50 287 GLU A O 1
ATOM 2264 N N . ASP A 1 288 ? -14.059 9.790 21.635 1.00 92.75 288 ASP A N 1
ATOM 2265 C CA . ASP A 1 288 ? -14.831 9.845 20.375 1.00 92.75 288 ASP A CA 1
ATOM 2266 C C . ASP A 1 288 ? -14.114 9.156 19.206 1.00 92.75 288 ASP A C 1
ATOM 2268 O O . ASP A 1 288 ? -14.713 8.940 18.155 1.00 92.75 288 ASP A O 1
ATOM 2272 N N . ASP A 1 289 ? -12.852 8.776 19.397 1.00 93.25 289 ASP A N 1
ATOM 2273 C CA . ASP A 1 289 ? -12.065 7.975 18.463 1.00 93.25 289 ASP A CA 1
ATOM 2274 C C . ASP A 1 289 ? -12.150 6.468 18.772 1.00 93.25 289 ASP A C 1
ATOM 2276 O O . ASP A 1 289 ? -11.387 5.686 18.205 1.00 93.25 289 ASP A O 1
ATOM 2280 N N . LEU A 1 290 ? -13.056 6.051 19.667 1.00 94.94 290 LEU A N 1
ATOM 2281 C CA . LEU A 1 290 ? -13.250 4.658 20.072 1.00 94.94 290 LEU A CA 1
ATOM 2282 C C . LEU A 1 290 ? -14.600 4.108 19.603 1.00 94.94 290 LEU A C 1
ATOM 2284 O O . LEU A 1 290 ? -15.644 4.736 19.777 1.00 94.94 290 LEU A O 1
ATOM 2288 N N . ALA A 1 291 ? -14.573 2.882 19.089 1.00 95.50 291 ALA A N 1
ATOM 2289 C CA . ALA A 1 291 ? -15.742 2.084 18.755 1.00 95.50 291 ALA A CA 1
ATOM 2290 C C . ALA A 1 291 ? -15.811 0.837 19.648 1.00 95.50 291 ALA A C 1
ATOM 2292 O O . ALA A 1 291 ? -14.782 0.278 20.036 1.00 95.50 291 ALA A O 1
ATOM 2293 N N . VAL A 1 292 ? -17.031 0.390 19.959 1.00 96.88 292 VAL A N 1
ATOM 2294 C CA . VAL A 1 292 ? -17.280 -0.820 20.756 1.00 96.88 292 VAL A CA 1
ATOM 2295 C C . VAL A 1 292 ? -17.778 -1.937 19.851 1.00 96.88 292 VAL A C 1
ATOM 2297 O O . VAL A 1 292 ? -18.890 -1.868 19.330 1.00 96.88 292 VAL A O 1
ATOM 2300 N N . ILE A 1 293 ? -16.968 -2.974 19.690 1.00 96.50 293 ILE A N 1
ATOM 2301 C CA . ILE A 1 293 ? -17.205 -4.131 18.834 1.00 96.50 293 ILE A CA 1
ATOM 2302 C C . ILE A 1 293 ? -17.655 -5.309 19.697 1.00 96.50 293 ILE A C 1
ATOM 2304 O O . ILE A 1 293 ? -16.973 -5.711 20.637 1.00 96.50 293 ILE A O 1
ATOM 2308 N N . VAL A 1 294 ? -18.813 -5.871 19.363 1.00 96.00 294 VAL A N 1
ATOM 2309 C CA . VAL A 1 294 ? -19.457 -6.963 20.114 1.00 96.00 294 VAL A CA 1
ATOM 2310 C C . VAL A 1 294 ? -19.485 -8.284 19.353 1.00 96.00 294 VAL A C 1
ATOM 2312 O O . VAL A 1 294 ? -19.962 -9.287 19.876 1.00 96.00 294 VAL A O 1
ATOM 2315 N N . GLY A 1 295 ? -19.004 -8.290 18.113 1.00 94.75 295 GLY A N 1
ATOM 2316 C CA . GLY A 1 295 ? -19.004 -9.476 17.276 1.00 94.75 295 GLY A CA 1
ATOM 2317 C C . GLY A 1 295 ? -18.500 -9.208 15.869 1.00 94.75 295 GLY A C 1
ATOM 2318 O O . GLY A 1 295 ? -18.257 -8.068 15.471 1.00 94.75 295 GLY A O 1
ATOM 2319 N N . VAL A 1 296 ? -18.420 -10.279 15.091 1.00 94.50 296 VAL A N 1
ATOM 2320 C CA . VAL A 1 296 ? -18.169 -10.245 13.649 1.00 94.50 296 VAL A CA 1
ATOM 2321 C C . VAL A 1 296 ? -19.420 -10.739 12.936 1.00 94.50 296 VAL A C 1
ATOM 2323 O O . VAL A 1 296 ? -20.069 -11.685 13.394 1.00 94.50 296 VAL A O 1
ATOM 2326 N N . ARG A 1 297 ? -19.779 -10.101 11.819 1.00 93.44 297 ARG A N 1
ATOM 2327 C CA . ARG A 1 297 ? -20.889 -10.568 10.987 1.00 93.44 297 ARG A CA 1
ATOM 2328 C C . ARG A 1 297 ? -20.619 -11.996 10.496 1.00 93.44 297 ARG A C 1
ATOM 2330 O O . ARG A 1 297 ? -19.479 -12.305 10.152 1.00 93.44 297 ARG A O 1
ATOM 2337 N N . PRO A 1 298 ? -21.645 -12.855 10.363 1.00 91.81 298 PRO A N 1
ATOM 2338 C CA . PRO A 1 298 ? -21.456 -14.218 9.862 1.00 91.81 298 PRO A CA 1
ATOM 2339 C C . PRO A 1 298 ? -20.804 -14.291 8.472 1.00 91.81 298 PRO A C 1
ATOM 2341 O O . PRO A 1 298 ? -20.059 -15.224 8.193 1.00 91.81 298 PRO A O 1
ATOM 2344 N N . ASP A 1 299 ? -21.049 -13.292 7.618 1.00 91.25 299 ASP A N 1
ATOM 2345 C CA . ASP A 1 299 ? -20.464 -13.178 6.275 1.00 91.25 299 ASP A CA 1
ATOM 2346 C C . ASP A 1 299 ? -19.053 -12.568 6.252 1.00 91.25 299 ASP A C 1
ATOM 2348 O O . ASP A 1 299 ? -18.460 -12.444 5.184 1.00 91.25 299 ASP A O 1
ATOM 2352 N N . ARG A 1 300 ? -18.521 -12.180 7.420 1.00 88.69 300 ARG A N 1
ATOM 2353 C CA . ARG A 1 300 ? -17.204 -11.553 7.608 1.00 88.69 300 ARG A CA 1
ATOM 2354 C C . ARG A 1 300 ? -16.996 -10.252 6.830 1.00 88.69 300 ARG A C 1
ATOM 2356 O O . ARG A 1 300 ? -15.863 -9.804 6.710 1.00 88.69 300 ARG A O 1
ATOM 2363 N N . LYS A 1 301 ? -18.067 -9.604 6.358 1.00 90.44 301 LYS A N 1
ATOM 2364 C CA . LYS A 1 301 ? -17.982 -8.321 5.634 1.00 90.44 301 LYS A CA 1
ATOM 2365 C C . LYS A 1 301 ? -17.899 -7.100 6.552 1.00 90.44 301 LYS A C 1
ATOM 2367 O O . LYS A 1 301 ? -17.743 -5.978 6.078 1.00 90.44 301 LYS A O 1
ATOM 2372 N N . GLY A 1 302 ? -18.003 -7.300 7.864 1.00 92.75 302 GLY A N 1
ATOM 2373 C CA . GLY A 1 302 ? -17.887 -6.239 8.855 1.00 92.75 302 GLY A CA 1
ATOM 2374 C C . GLY A 1 302 ? -18.081 -6.730 10.286 1.00 92.75 302 GLY A C 1
ATOM 2375 O O . GLY A 1 302 ? -18.381 -7.897 10.544 1.00 92.75 302 GLY A O 1
ATOM 2376 N N . ALA A 1 303 ? -17.921 -5.803 11.221 1.00 94.25 303 ALA A N 1
ATOM 2377 C CA . ALA A 1 303 ? -18.132 -6.030 12.648 1.00 94.25 303 ALA A CA 1
ATOM 2378 C C . ALA A 1 303 ? -19.561 -5.685 13.083 1.00 94.25 303 ALA A C 1
ATOM 2380 O O . ALA A 1 303 ? -20.191 -4.784 12.522 1.00 94.25 303 ALA A O 1
ATOM 2381 N N . PHE A 1 304 ? -20.034 -6.342 14.137 1.00 95.75 304 PHE A N 1
ATOM 2382 C CA . PHE A 1 304 ? -21.151 -5.849 14.927 1.00 95.75 304 PHE A CA 1
ATOM 2383 C C . PHE A 1 304 ? -20.646 -4.867 15.977 1.00 95.75 304 PHE A C 1
ATOM 2385 O O . PHE A 1 304 ? -19.731 -5.189 16.736 1.00 95.75 304 PHE A O 1
ATOM 2392 N N . TYR A 1 305 ? -21.244 -3.681 16.043 1.00 95.50 305 TYR A N 1
ATOM 2393 C CA . TYR A 1 305 ? -20.836 -2.646 16.987 1.00 95.50 305 TYR A CA 1
ATOM 2394 C C . TYR A 1 305 ? -22.017 -2.077 17.773 1.00 95.50 305 TYR A C 1
ATOM 2396 O O . TYR A 1 305 ? -23.174 -2.137 17.345 1.00 95.50 305 TYR A O 1
ATOM 2404 N N . ARG A 1 306 ? -21.715 -1.528 18.951 1.00 96.75 306 ARG A N 1
ATOM 2405 C CA . ARG A 1 306 ? -22.676 -0.846 19.820 1.00 96.75 306 ARG A CA 1
ATOM 2406 C C . ARG A 1 306 ? -22.312 0.628 19.939 1.00 96.75 306 ARG A C 1
ATOM 2408 O O . ARG A 1 306 ? -21.199 0.932 20.364 1.00 96.75 306 ARG A O 1
ATOM 2415 N N . PRO A 1 307 ? -23.230 1.548 19.608 1.00 96.94 307 PRO A N 1
ATOM 2416 C CA . PRO A 1 307 ? -22.982 2.963 19.791 1.00 96.94 307 PRO A CA 1
ATOM 2417 C C . PRO A 1 307 ? -23.061 3.301 21.280 1.00 96.94 307 PRO A C 1
ATOM 2419 O O . PRO A 1 307 ? -23.760 2.639 22.046 1.00 96.94 307 PRO A O 1
ATOM 2422 N N . VAL A 1 308 ? -22.381 4.359 21.687 1.00 97.44 308 VAL A N 1
ATOM 2423 C CA . VAL A 1 308 ? -22.495 4.959 23.013 1.00 97.44 308 VAL A CA 1
ATOM 2424 C C . VAL A 1 308 ? -23.376 6.198 22.909 1.00 97.44 308 VAL A C 1
ATOM 2426 O O . VAL A 1 308 ? -23.202 7.029 22.014 1.00 97.44 308 VAL A O 1
ATOM 2429 N N . GLU A 1 309 ? -24.332 6.337 23.821 1.00 97.31 309 GLU A N 1
ATOM 2430 C CA . GLU A 1 309 ? -25.244 7.481 23.836 1.00 97.31 309 GLU A CA 1
ATOM 2431 C C . GLU A 1 309 ? -24.489 8.815 23.911 1.00 97.31 309 GLU A C 1
ATOM 2433 O O . GLU A 1 309 ? -23.561 8.985 24.701 1.00 97.31 309 GLU A O 1
ATOM 2438 N N . GLY A 1 310 ? -24.898 9.779 23.083 1.00 92.69 310 GLY A N 1
ATOM 2439 C CA . GLY A 1 310 ? -24.331 11.129 23.083 1.00 92.69 310 GLY A CA 1
ATOM 2440 C C . GLY A 1 310 ? -22.906 11.250 22.532 1.00 92.69 310 GLY A C 1
ATOM 2441 O O . GLY A 1 310 ? -22.362 12.350 22.555 1.00 92.69 310 GLY A O 1
ATOM 2442 N N . LYS A 1 311 ? -22.303 10.163 22.030 1.00 94.44 311 LYS A N 1
ATOM 2443 C CA . LYS A 1 311 ? -21.015 10.188 21.318 1.00 94.44 311 LYS A CA 1
ATOM 2444 C C . LYS A 1 311 ? -21.213 10.255 19.805 1.00 94.44 311 LYS A C 1
ATOM 2446 O O . LYS A 1 311 ? -22.302 10.000 19.290 1.00 94.44 311 LYS A O 1
ATOM 2451 N N . ARG A 1 312 ? -20.132 10.564 19.085 1.00 91.50 312 ARG A N 1
ATOM 2452 C CA . ARG A 1 312 ? -20.134 10.637 17.617 1.00 91.50 312 ARG A CA 1
ATOM 2453 C C . ARG A 1 312 ? -20.400 9.284 16.946 1.00 91.50 312 ARG A C 1
ATOM 2455 O O . ARG A 1 312 ? -21.145 9.238 15.976 1.00 91.50 312 ARG A O 1
ATOM 2462 N N . ASN A 1 313 ? -19.847 8.205 17.506 1.00 92.12 313 ASN A N 1
ATOM 2463 C CA . ASN A 1 313 ? -20.017 6.827 17.027 1.00 92.12 313 ASN A CA 1
ATOM 2464 C C . ASN A 1 313 ? -19.576 6.615 15.569 1.00 92.12 313 ASN A C 1
ATOM 2466 O O . ASN A 1 313 ? -20.305 6.010 14.781 1.00 92.12 313 ASN A O 1
ATOM 2470 N N . ASP A 1 314 ? -18.379 7.105 15.224 1.00 91.12 314 ASP A N 1
ATOM 2471 C CA . ASP A 1 314 ? -17.753 6.775 13.940 1.00 91.12 314 ASP A CA 1
ATOM 2472 C C . ASP A 1 314 ? -17.582 5.236 13.811 1.00 91.12 314 ASP A C 1
ATOM 2474 O O . ASP A 1 314 ? -17.424 4.546 14.828 1.00 91.12 314 ASP A O 1
ATOM 2478 N N . PRO A 1 315 ? -17.630 4.663 12.592 1.00 88.62 315 PRO A N 1
ATOM 2479 C CA . PRO A 1 315 ? -17.500 3.220 12.404 1.00 88.62 315 PRO A CA 1
ATOM 2480 C C . PRO A 1 315 ? -16.169 2.655 12.936 1.00 88.62 315 PRO A C 1
ATOM 2482 O O . PRO A 1 315 ? -15.148 3.353 12.913 1.00 88.62 315 PRO A O 1
ATOM 2485 N N . PRO A 1 316 ? -16.138 1.379 13.370 1.00 89.19 316 PRO A N 1
ATOM 2486 C CA . PRO A 1 316 ? -14.894 0.695 13.719 1.00 89.19 316 PRO A CA 1
ATOM 2487 C C . PRO A 1 316 ? -13.871 0.704 12.575 1.00 89.19 316 PRO A C 1
ATOM 2489 O O . PRO A 1 316 ? -14.235 0.831 11.408 1.00 89.19 316 PRO A O 1
ATOM 2492 N N . SER A 1 317 ? -12.589 0.517 12.897 1.00 86.75 317 SER A N 1
ATOM 2493 C CA . SER A 1 317 ? -11.593 0.160 11.877 1.00 86.75 317 SER A CA 1
ATOM 2494 C C . SER A 1 317 ? -11.882 -1.238 11.303 1.00 86.75 317 SER A C 1
ATOM 2496 O O . SER A 1 317 ? -12.410 -2.110 12.001 1.00 86.75 317 SER A O 1
ATOM 2498 N N . SER A 1 318 ? -11.529 -1.465 10.036 1.00 84.25 318 SER A N 1
ATOM 2499 C CA . SER A 1 318 ? -11.683 -2.766 9.366 1.00 84.25 318 SER A CA 1
ATOM 2500 C C . SER A 1 318 ? -10.904 -3.877 10.074 1.00 84.25 318 SER A C 1
ATOM 2502 O O . SER A 1 318 ? -11.402 -4.990 10.232 1.00 84.25 318 SER A O 1
ATOM 2504 N N . GLU A 1 319 ? -9.721 -3.554 10.596 1.00 86.44 319 GLU A N 1
ATOM 2505 C CA . GLU A 1 319 ? -8.856 -4.455 11.360 1.00 86.44 319 GLU A CA 1
ATOM 2506 C C . GLU A 1 319 ? -9.505 -4.914 12.675 1.00 86.44 319 GLU A C 1
ATOM 2508 O O . GLU A 1 319 ? -9.121 -5.943 13.228 1.00 86.44 319 GLU A O 1
ATOM 2513 N N . ALA A 1 320 ? -10.531 -4.212 13.177 1.00 84.75 320 ALA A N 1
ATOM 2514 C CA . ALA A 1 320 ? -11.274 -4.660 14.353 1.00 84.75 320 ALA A CA 1
ATOM 2515 C C . ALA A 1 320 ? -11.993 -6.002 14.116 1.00 84.75 320 ALA A C 1
ATOM 2517 O O . ALA A 1 320 ? -12.217 -6.748 15.069 1.00 84.75 320 ALA A O 1
ATOM 2518 N N . VAL A 1 321 ? -12.328 -6.337 12.861 1.00 87.69 321 VAL A N 1
ATOM 2519 C CA . VAL A 1 321 ? -12.877 -7.657 12.508 1.00 87.69 321 VAL A CA 1
ATOM 2520 C C . VAL A 1 321 ? -11.836 -8.754 12.696 1.00 87.69 321 VAL A C 1
ATOM 2522 O O . VAL A 1 321 ? -12.153 -9.800 13.260 1.00 87.69 321 VAL A O 1
ATOM 2525 N N . GLU A 1 322 ? -10.597 -8.505 12.271 1.00 85.00 322 GLU A N 1
ATOM 2526 C CA . GLU A 1 322 ? -9.485 -9.442 12.455 1.00 85.00 322 GLU A CA 1
ATOM 2527 C C . GLU A 1 322 ? -9.161 -9.614 13.940 1.00 85.00 322 GLU A C 1
ATOM 2529 O O . GLU A 1 322 ? -9.024 -10.737 14.416 1.00 85.00 322 GLU A O 1
ATOM 2534 N N . MET A 1 323 ? -9.116 -8.511 14.695 1.00 87.12 323 MET A N 1
ATOM 2535 C CA . MET A 1 323 ? -8.810 -8.530 16.128 1.00 87.12 323 MET A CA 1
ATOM 2536 C C . MET A 1 323 ? -9.850 -9.259 16.973 1.00 87.12 323 MET A C 1
ATOM 2538 O O . MET A 1 323 ? -9.485 -9.873 17.967 1.00 87.12 323 MET A O 1
ATOM 2542 N N . PHE A 1 324 ? -11.132 -9.193 16.609 1.00 86.75 324 PHE A N 1
ATOM 2543 C CA . PHE A 1 324 ? -12.184 -9.901 17.341 1.00 86.75 324 PHE A CA 1
ATOM 2544 C C . PHE A 1 324 ? -12.190 -11.410 17.046 1.00 86.75 324 PHE A C 1
ATOM 2546 O O . PHE A 1 324 ? -12.667 -12.196 17.859 1.00 86.75 324 PHE A O 1
ATOM 2553 N N . ALA A 1 325 ? -11.710 -11.818 15.869 1.00 76.31 325 ALA A N 1
ATOM 2554 C CA . ALA A 1 325 ? -11.692 -13.217 15.447 1.00 76.31 325 ALA A CA 1
ATOM 2555 C C . ALA A 1 325 ? -10.472 -14.013 15.959 1.00 76.31 325 ALA A C 1
ATOM 2557 O O . ALA A 1 325 ? -10.455 -15.234 15.780 1.00 76.31 325 ALA A O 1
ATOM 2558 N N . MET A 1 326 ? -9.473 -13.336 16.540 1.00 66.50 326 MET A N 1
ATOM 2559 C CA . MET A 1 326 ? -8.296 -13.938 17.189 1.00 66.50 326 MET A CA 1
ATOM 2560 C C . MET A 1 326 ? -8.606 -14.406 18.610 1.00 66.50 326 MET A C 1
ATOM 2562 O O . MET A 1 326 ? -8.124 -15.506 18.961 1.00 66.50 326 MET A O 1
#

Mean predicted aligned error: 5.89 Å

Secondary structure (DSSP, 8-state):
-EE---SPPPHHHHHHHHHHHHHHHHHT---BSS--TT--EEEEE--TT-PPPTTT-HHHHHHHHHT-SS--EEEEEEEE-HHHHHHHHHHHHHHHTSSS--GGGG--TTS-TTTHHHHHHHHHHH-HHHHHHHHHHHHHT-SEEEEEEESSSEEEEEEE-TT---PEEE-SSHHHHHHHHHHHHHHHHS-------EE-SSPBPHHHHTT-SHHHHHHHHHHHHHTTT-SPP---HHHH---S---HHHHTS------EEEETTTTEEEEEBPTTTS---GGG--GGGEEEEEEE-TTSSSEEEEPBTTS--PPBPTHHHHHHH-

Sequence (326 aa):
MVFVPGRPTTALLEEVAERLLDRFRRRGDVVQPAPDEETDLILTTAPFGEPIGWRESLLLTARRRFRLLRTPTVITLIHATKRRFRRLLDHFRAALARPEPDPADFAFPGLAPEAWRVLVEQGQRGGPILSLERMVQAQAKCLRILLFVGDDRPEAAYAFDLVGAYPCCRATEPDAFYDNLVLRMVTAVSVEEVTQHMLQGPPIPLALWRTLSTPAAMAEAARQLSRRNFFTEMVRIADLVHVPAVSDAVAEQYSEGCFATWDPRLGALVATVTGSARPVDKRQITEDDLAVIVGVRPDRKGAFYRPVEGKRNDPPSSEAVEMFAM